Protein AF-A0A352RVX8-F1 (afdb_monomer)

Nearest PDB structures (foldseek):
  8trc-assembly1_B  TM=4.698E-01  e=8.647E+00  Rattus norvegicus
  2rld-assembly1_E  TM=3.850E-01  e=4.901E+00  Bacteroides thetaiotaomicron VPI-5482
  5xjm-assembly1_A  TM=2.860E-01  e=6.209E+00  Homo sapiens

Radius of gyration: 17.57 Å; Cα contacts (8 Å, |Δi|>4): 185; chains: 1; bounding box: 59×30×46 Å

Solvent-accessible surface area (backbone atoms only — not comparable to full-atom values): 9230 Å² total; per-residue (Å²): 116,71,71,57,56,55,51,53,50,52,47,50,59,57,50,45,32,29,45,50,33,29,53,46,49,53,48,42,55,49,45,52,75,70,49,60,100,42,76,69,31,54,53,52,52,50,53,46,49,52,51,41,54,52,30,53,38,57,52,46,52,83,41,72,67,53,27,51,53,39,45,65,33,47,52,54,19,54,51,26,43,52,48,14,70,73,67,72,35,68,66,42,36,47,54,14,35,54,33,44,32,54,41,40,50,53,47,36,53,51,36,48,56,59,49,72,42,100,60,84,91,43,73,43,44,53,34,28,44,55,28,30,55,54,46,50,24,52,30,44,18,38,47,50,49,45,47,32,64,81,37,51,78,76,37,69,55,94,88,38,73,36,74,72,51,71,50,56,30,32,53,51,30,46,62,75,72,108

Foldseek 3Di:
DVVVVVVVVVVVLLLCLLVQLLVLLVVLLVLLVPQDPDPVSVVVNVVSVLSNLVSLLSNQPPDPVSNVVLVVLSVLLNVLCVVCVVVVDLVSPLVSLVSVLVSLVSSLVSLVVVLPPPDDDDVSSVSSVSSSLSSQLLSQLSVLQNCCSVPQQPDADPNHRHGDDSSRSSVVSNVVSD

Mean predicted aligned error: 8.83 Å

Structure (mmCIF, N/CA/C/O backbone):
data_AF-A0A352RVX8-F1
#
_entry.id   AF-A0A352RVX8-F1
#
loop_
_atom_site.group_PDB
_atom_site.id
_atom_site.type_symbol
_atom_site.label_atom_id
_atom_site.label_alt_id
_atom_site.label_comp_id
_atom_site.label_asym_id
_atom_site.label_entity_id
_atom_site.label_seq_id
_atom_site.pdbx_PDB_ins_code
_atom_site.Cartn_x
_atom_site.Cartn_y
_atom_site.Cartn_z
_atom_site.occupancy
_atom_site.B_iso_or_equiv
_atom_site.auth_seq_id
_atom_site.auth_comp_id
_atom_site.auth_asym_id
_atom_site.auth_atom_id
_atom_site.pdbx_PDB_model_num
ATOM 1 N N . MET A 1 1 ? -35.254 0.721 21.568 1.00 48.66 1 MET A N 1
ATOM 2 C CA . MET A 1 1 ? -34.912 -0.444 20.714 1.00 48.66 1 MET A CA 1
ATOM 3 C C . MET A 1 1 ? -34.022 -0.063 19.522 1.00 48.66 1 MET A C 1
ATOM 5 O O . MET A 1 1 ? -33.039 -0.753 19.294 1.00 48.66 1 MET A O 1
ATOM 9 N N . ALA A 1 2 ? -34.270 1.071 18.849 1.00 52.47 2 ALA A N 1
ATOM 10 C CA . ALA A 1 2 ? -33.518 1.541 17.670 1.00 52.47 2 ALA A CA 1
ATOM 11 C C . ALA A 1 2 ? -32.003 1.809 17.862 1.00 52.47 2 ALA A C 1
ATOM 13 O O . ALA A 1 2 ? -31.242 1.742 16.905 1.00 52.47 2 ALA A O 1
ATOM 14 N N . ILE A 1 3 ? -31.545 2.083 19.090 1.00 49.72 3 ILE A N 1
ATOM 15 C CA . ILE A 1 3 ? -30.123 2.364 19.387 1.00 49.72 3 ILE A CA 1
ATOM 16 C C . ILE A 1 3 ? -29.270 1.079 19.393 1.00 49.72 3 ILE A C 1
ATOM 18 O O . ILE A 1 3 ? -28.063 1.127 19.167 1.00 49.72 3 ILE A O 1
ATOM 22 N N . ARG A 1 4 ? -29.876 -0.093 19.640 1.00 49.34 4 ARG A N 1
ATOM 23 C CA . ARG A 1 4 ? -29.154 -1.379 19.605 1.00 49.34 4 ARG A CA 1
ATOM 24 C C . ARG A 1 4 ? -28.963 -1.865 18.168 1.00 49.34 4 ARG A C 1
ATOM 26 O O . ARG A 1 4 ? -27.857 -2.242 17.809 1.00 49.34 4 ARG A O 1
ATOM 33 N N . THR A 1 5 ? -29.986 -1.734 17.324 1.00 54.00 5 THR A N 1
ATOM 34 C CA . THR A 1 5 ? -29.930 -2.113 15.903 1.00 54.00 5 THR A CA 1
ATOM 35 C C . THR A 1 5 ? -28.942 -1.278 15.091 1.00 54.00 5 THR A C 1
ATOM 37 O O . THR A 1 5 ? -28.221 -1.833 14.266 1.00 54.00 5 THR A O 1
ATOM 40 N N . THR A 1 6 ? -28.830 0.031 15.340 1.00 49.59 6 THR A N 1
ATOM 41 C CA . THR A 1 6 ? -27.812 0.870 14.679 1.00 49.59 6 THR A CA 1
ATOM 42 C C . THR A 1 6 ? -26.398 0.533 15.136 1.00 49.59 6 THR A C 1
ATOM 44 O O . THR A 1 6 ? -25.486 0.507 14.314 1.00 49.59 6 THR A O 1
ATOM 47 N N . ARG A 1 7 ? -26.208 0.200 16.418 1.00 48.59 7 ARG A N 1
ATOM 48 C CA . ARG A 1 7 ? -24.914 -0.239 16.959 1.00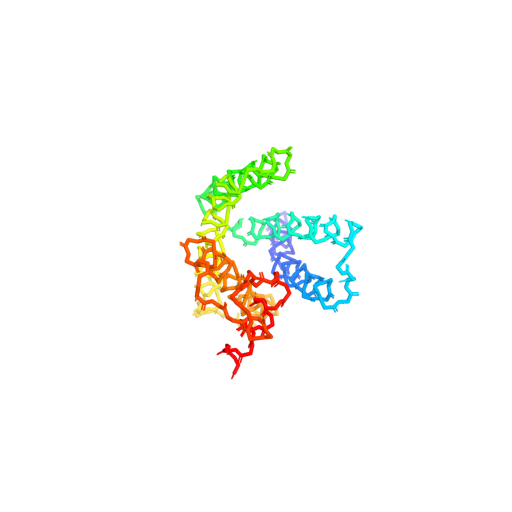 48.59 7 ARG A CA 1
ATOM 49 C C . ARG A 1 7 ? -24.490 -1.609 16.418 1.00 48.59 7 ARG A C 1
ATOM 51 O O . ARG A 1 7 ? -23.303 -1.809 16.180 1.00 48.59 7 ARG A O 1
ATOM 58 N N . ASP A 1 8 ? -25.446 -2.502 16.168 1.00 49.09 8 ASP A N 1
ATOM 59 C CA . ASP A 1 8 ? -25.206 -3.821 15.571 1.00 49.09 8 ASP A CA 1
ATOM 60 C C . ASP A 1 8 ? -24.966 -3.754 14.052 1.00 49.09 8 ASP A C 1
ATOM 62 O O . ASP A 1 8 ? -24.184 -4.532 13.508 1.00 49.09 8 ASP A O 1
ATOM 66 N N . ALA A 1 9 ? -25.581 -2.799 13.349 1.00 52.09 9 ALA A N 1
ATOM 67 C CA . ALA A 1 9 ? -25.279 -2.532 11.942 1.00 52.09 9 ALA A CA 1
ATOM 68 C C . ALA A 1 9 ? -23.885 -1.900 11.775 1.00 52.09 9 ALA A C 1
ATOM 70 O O . ALA A 1 9 ? -23.098 -2.338 10.936 1.00 52.09 9 ALA A O 1
ATOM 71 N N . LEU A 1 10 ? -23.541 -0.927 12.628 1.00 47.00 10 LEU A N 1
ATOM 72 C CA . LEU A 1 10 ? -22.201 -0.336 12.686 1.00 47.00 10 LEU A CA 1
ATOM 73 C C . LEU A 1 10 ? -21.142 -1.372 13.064 1.00 47.00 10 LEU A C 1
ATOM 75 O O . LEU A 1 10 ? -20.080 -1.392 12.448 1.00 47.00 10 LEU A O 1
ATOM 79 N N . SER A 1 11 ? -21.422 -2.257 14.025 1.00 47.12 11 SER A N 1
ATOM 80 C CA . SER A 1 11 ? -20.478 -3.306 14.411 1.00 47.12 11 SER A CA 1
ATOM 81 C C . SER A 1 11 ? -20.257 -4.321 13.290 1.00 47.12 11 SER A C 1
ATOM 83 O O . SER A 1 11 ? -19.110 -4.684 13.071 1.00 47.12 11 SER A O 1
ATOM 85 N N . ARG A 1 12 ? -21.284 -4.706 12.512 1.00 50.78 12 ARG A N 1
ATOM 86 C CA . ARG A 1 12 ? -21.128 -5.576 11.326 1.00 50.78 12 ARG A CA 1
ATOM 87 C C . ARG A 1 12 ? -20.334 -4.923 10.199 1.00 50.78 12 ARG A C 1
ATOM 89 O O . ARG A 1 12 ? -19.468 -5.571 9.620 1.00 50.78 12 ARG A O 1
ATOM 96 N N . ILE A 1 13 ? -20.586 -3.644 9.919 1.00 51.12 13 ILE A N 1
ATOM 97 C CA . ILE A 1 13 ? -19.821 -2.885 8.918 1.00 51.12 13 ILE A CA 1
ATOM 98 C C . ILE A 1 13 ? -18.358 -2.752 9.355 1.00 51.12 13 ILE A C 1
ATOM 100 O O . ILE A 1 13 ? -17.462 -2.842 8.523 1.00 51.12 13 ILE A O 1
ATOM 104 N N . PHE A 1 14 ? -18.096 -2.574 10.653 1.00 52.78 14 PHE A N 1
ATOM 105 C CA . PHE A 1 14 ? -16.736 -2.597 11.192 1.00 52.78 14 PHE A CA 1
ATOM 106 C C . PHE A 1 14 ? -16.108 -3.995 11.147 1.00 52.78 14 PHE A C 1
ATOM 108 O O . PHE A 1 14 ? -14.943 -4.098 10.792 1.00 52.78 14 PHE A O 1
ATOM 115 N N . TYR A 1 15 ? -16.879 -5.046 11.439 1.00 55.41 15 TYR A N 1
ATOM 116 C CA . TYR A 1 15 ? -16.436 -6.446 11.480 1.00 55.41 15 TYR A CA 1
ATOM 117 C C . TYR A 1 15 ? -16.026 -6.997 10.107 1.00 55.41 15 TYR A C 1
ATOM 119 O O . TYR A 1 15 ? -15.248 -7.941 10.022 1.00 55.41 15 TYR A O 1
ATOM 127 N N . GLN A 1 16 ? -16.552 -6.431 9.018 1.00 64.81 16 GLN A N 1
ATOM 128 C CA . GLN A 1 16 ? -16.254 -6.900 7.664 1.00 64.81 16 GLN A CA 1
ATOM 129 C C . GLN A 1 16 ? -15.049 -6.197 7.024 1.00 64.81 16 GLN A C 1
ATOM 131 O O . GLN A 1 16 ? -14.433 -6.766 6.130 1.00 64.81 16 GLN A O 1
ATOM 136 N N . ARG A 1 17 ? -14.666 -4.987 7.455 1.00 74.62 17 ARG A N 1
ATOM 137 C CA . ARG A 1 17 ? -13.639 -4.184 6.757 1.00 74.62 17 ARG A CA 1
ATOM 138 C C . ARG A 1 17 ? -12.243 -4.802 6.806 1.00 74.62 17 ARG A C 1
ATOM 140 O O . ARG A 1 17 ? -11.596 -4.881 5.764 1.00 74.62 17 ARG A O 1
ATOM 147 N N . CYS A 1 18 ? -11.785 -5.259 7.976 1.00 76.50 18 CYS A N 1
ATOM 148 C CA . CYS A 1 18 ? -10.470 -5.902 8.086 1.00 76.50 18 CYS A CA 1
ATOM 149 C C . CYS A 1 18 ? -10.447 -7.242 7.344 1.00 76.50 18 CYS A C 1
ATOM 151 O O . CYS A 1 18 ? -9.450 -7.578 6.712 1.00 76.50 18 CYS A O 1
ATOM 153 N N . PHE A 1 19 ? -11.566 -7.972 7.375 1.00 80.19 19 PHE A N 1
ATOM 154 C CA . PHE A 1 19 ? -11.734 -9.209 6.620 1.00 80.19 19 PHE A CA 1
ATOM 155 C C . PHE A 1 19 ? -11.645 -8.977 5.104 1.00 80.19 19 PHE A C 1
ATOM 157 O O . PHE A 1 19 ? -10.911 -9.687 4.424 1.00 80.19 19 PHE A O 1
ATOM 164 N N . TRP A 1 20 ? -12.324 -7.954 4.573 1.00 80.56 20 TRP A N 1
ATOM 165 C CA . TRP A 1 20 ? -12.231 -7.593 3.155 1.00 80.56 20 TRP A CA 1
ATOM 166 C C . TRP A 1 20 ? -10.814 -7.180 2.759 1.00 80.56 20 TRP A C 1
ATOM 168 O O . TRP A 1 20 ? -10.330 -7.628 1.725 1.00 80.56 20 TRP A O 1
ATOM 178 N N . LEU A 1 21 ? -10.125 -6.382 3.583 1.00 82.62 21 LEU A N 1
ATOM 179 C CA . LEU A 1 21 ? -8.737 -6.003 3.306 1.00 82.62 21 LEU A CA 1
ATOM 180 C C . LEU A 1 21 ? -7.818 -7.230 3.284 1.00 82.62 21 LEU A C 1
ATOM 182 O O . LEU A 1 21 ? -7.017 -7.377 2.364 1.00 82.62 21 LEU A O 1
ATOM 186 N N . PHE A 1 22 ? -7.971 -8.134 4.251 1.00 85.12 22 PHE A N 1
ATOM 187 C CA . PHE A 1 22 ? -7.241 -9.398 4.284 1.00 85.12 22 PHE A CA 1
ATOM 188 C C . PHE A 1 22 ? -7.497 -10.247 3.031 1.00 85.12 22 PHE A C 1
ATOM 190 O O . PHE A 1 22 ? -6.556 -10.741 2.415 1.00 85.12 22 PHE A O 1
ATOM 197 N N . LEU A 1 23 ? -8.759 -10.379 2.617 1.00 86.31 23 LEU A N 1
ATOM 198 C CA . LEU A 1 23 ? -9.143 -11.155 1.439 1.00 86.31 23 LEU A CA 1
ATOM 199 C C . LEU A 1 23 ? -8.573 -10.550 0.150 1.00 86.31 23 LEU A C 1
ATOM 201 O O . LEU A 1 23 ? -8.067 -11.282 -0.700 1.00 86.31 23 LEU A O 1
ATOM 205 N N . VAL A 1 24 ? -8.593 -9.221 0.018 1.00 86.44 24 VAL A N 1
ATOM 206 C CA . VAL A 1 24 ? -7.981 -8.517 -1.118 1.00 86.44 24 VAL A CA 1
ATOM 207 C C . VAL A 1 24 ? -6.463 -8.710 -1.134 1.00 86.44 24 VAL A C 1
ATOM 209 O O . VAL A 1 24 ? -5.908 -8.966 -2.198 1.00 86.44 24 VAL A O 1
ATOM 212 N N . LEU A 1 25 ? -5.792 -8.673 0.022 1.00 85.62 25 LEU A N 1
ATOM 213 C CA . LEU A 1 25 ? -4.355 -8.958 0.115 1.00 85.62 25 LEU A CA 1
ATOM 214 C C . LEU A 1 25 ? -4.017 -10.401 -0.266 1.00 85.62 25 LEU A C 1
ATOM 216 O O . LEU A 1 25 ? -3.079 -10.620 -1.026 1.00 85.62 25 LEU A O 1
ATOM 220 N N . LEU A 1 26 ? -4.791 -11.381 0.204 1.00 87.31 26 LEU A N 1
ATOM 221 C CA . LEU A 1 26 ? -4.622 -12.772 -0.223 1.00 87.31 26 LEU A CA 1
ATOM 222 C C . LEU A 1 26 ? -4.832 -12.927 -1.730 1.00 87.31 26 LEU A C 1
ATOM 224 O O . LEU A 1 26 ? -4.074 -13.635 -2.388 1.00 87.31 26 LEU A O 1
ATOM 228 N N . THR A 1 27 ? -5.831 -12.234 -2.278 1.00 85.56 27 THR A N 1
ATOM 229 C CA . THR A 1 27 ? -6.109 -12.245 -3.717 1.00 85.56 27 THR A CA 1
ATOM 230 C C . THR A 1 27 ? -4.962 -11.619 -4.505 1.00 85.56 27 THR A C 1
ATOM 232 O O . THR A 1 27 ? -4.577 -12.169 -5.528 1.00 85.56 27 THR A O 1
ATOM 235 N N . LEU A 1 28 ? -4.373 -10.518 -4.023 1.00 85.50 28 LEU A N 1
ATOM 236 C CA . LEU A 1 28 ? -3.184 -9.899 -4.616 1.00 85.50 28 LEU A CA 1
ATOM 237 C C . LEU A 1 28 ? -2.001 -10.858 -4.618 1.00 85.50 28 LEU A C 1
ATOM 239 O O . LEU A 1 28 ? -1.405 -11.072 -5.666 1.00 85.50 28 LEU A O 1
ATOM 243 N N . ILE A 1 29 ? -1.675 -11.443 -3.468 1.00 84.19 29 ILE A N 1
ATOM 244 C CA . ILE A 1 29 ? -0.526 -12.343 -3.336 1.00 84.19 29 ILE A CA 1
ATOM 245 C C . ILE A 1 29 ? -0.713 -13.569 -4.236 1.00 84.19 29 ILE A C 1
ATOM 247 O O . ILE A 1 29 ? 0.195 -13.926 -4.979 1.00 84.19 29 ILE A O 1
ATOM 251 N N . GLY A 1 30 ? -1.915 -14.153 -4.252 1.00 83.75 30 GLY A N 1
ATOM 252 C CA . GLY A 1 30 ? -2.250 -15.241 -5.168 1.00 83.75 30 GLY A CA 1
ATOM 253 C C . GLY A 1 30 ? -2.154 -14.823 -6.637 1.00 83.75 30 GLY A C 1
ATOM 254 O O . GLY A 1 30 ? -1.521 -15.513 -7.431 1.00 83.75 30 GLY A O 1
ATOM 255 N N . ALA A 1 31 ? -2.724 -13.675 -7.010 1.00 81.69 31 ALA A N 1
ATOM 256 C CA . ALA A 1 31 ? -2.652 -13.172 -8.379 1.00 81.69 31 ALA A CA 1
ATOM 257 C C . ALA A 1 31 ? -1.196 -12.967 -8.819 1.00 81.69 31 ALA A C 1
ATOM 259 O O . ALA A 1 31 ? -0.817 -13.406 -9.895 1.00 81.69 31 ALA A O 1
ATOM 260 N N . VAL A 1 32 ? -0.356 -12.380 -7.970 1.00 77.44 32 VAL A N 1
ATOM 261 C CA . VAL A 1 32 ? 1.068 -12.168 -8.252 1.00 77.44 32 VAL A CA 1
ATOM 262 C C . VAL A 1 32 ? 1.821 -13.482 -8.476 1.00 77.44 32 VAL A C 1
ATOM 264 O O . VAL A 1 32 ? 2.676 -13.535 -9.355 1.00 77.44 32 VAL A O 1
ATOM 267 N N . SER A 1 33 ? 1.510 -14.541 -7.724 1.00 77.06 33 SER A N 1
ATOM 268 C CA . SER A 1 33 ? 2.198 -15.832 -7.858 1.00 77.06 33 SER A CA 1
ATOM 269 C C . SER A 1 33 ? 1.719 -16.681 -9.039 1.00 77.06 33 SER A C 1
ATOM 271 O O . SER A 1 33 ? 2.512 -17.439 -9.592 1.00 77.06 33 SER A O 1
ATOM 273 N N . PHE A 1 34 ? 0.440 -16.595 -9.416 1.00 75.25 34 PHE A N 1
ATOM 274 C CA . PHE A 1 34 ? -0.156 -17.495 -10.414 1.00 75.25 34 PHE A CA 1
ATOM 275 C C . PHE A 1 34 ? -0.394 -16.853 -11.786 1.00 75.25 34 PHE A C 1
ATOM 277 O O . PHE A 1 34 ? -0.632 -17.573 -12.756 1.00 75.25 34 PHE A O 1
ATOM 284 N N . VAL A 1 35 ? -0.357 -15.523 -11.897 1.00 72.75 35 VAL A N 1
ATOM 285 C CA . VAL A 1 35 ? -0.624 -14.826 -13.160 1.00 72.75 35 VAL A CA 1
ATOM 286 C C . VAL A 1 35 ? 0.656 -14.751 -14.006 1.00 72.75 35 VAL A C 1
ATOM 288 O O . VAL A 1 35 ? 1.654 -14.190 -13.551 1.00 72.75 35 VAL A O 1
ATOM 291 N N . PRO A 1 36 ? 0.649 -15.260 -15.254 1.00 68.75 36 PRO A N 1
ATOM 292 C CA . PRO A 1 36 ? 1.811 -15.185 -16.131 1.00 68.75 36 PRO A CA 1
ATOM 293 C C . PRO A 1 36 ? 2.175 -13.732 -16.477 1.00 68.75 36 PRO A C 1
ATOM 295 O O . PRO A 1 36 ? 1.263 -12.909 -16.637 1.00 68.75 36 PRO A O 1
ATOM 298 N N . PRO A 1 37 ? 3.467 -13.422 -16.705 1.00 66.06 37 PRO A N 1
ATOM 299 C CA . PRO A 1 37 ? 3.931 -12.126 -17.203 1.00 66.06 37 PRO A CA 1
ATOM 300 C C . PRO A 1 37 ? 3.520 -11.925 -18.674 1.00 66.06 37 PRO A C 1
ATOM 302 O O . PRO A 1 37 ? 4.319 -12.011 -19.598 1.00 66.06 37 PRO A O 1
ATOM 305 N N . SER A 1 38 ? 2.229 -11.696 -18.881 1.00 71.69 38 SER A N 1
ATOM 306 C CA . SER A 1 38 ? 1.563 -11.414 -20.153 1.00 71.69 38 SER A CA 1
ATOM 307 C C . SER A 1 38 ? 0.818 -10.081 -20.043 1.00 71.69 38 SER A C 1
ATOM 309 O O . SER A 1 38 ? 0.561 -9.609 -18.931 1.00 71.69 38 SER A O 1
ATOM 311 N N . ASP A 1 39 ? 0.419 -9.477 -21.165 1.00 71.19 39 ASP A N 1
ATOM 312 C CA . ASP A 1 39 ? -0.358 -8.224 -21.149 1.00 71.19 39 ASP A CA 1
ATOM 313 C C . ASP A 1 39 ? -1.669 -8.364 -20.364 1.00 71.19 39 ASP A C 1
ATOM 315 O O . ASP A 1 39 ? -2.042 -7.489 -19.579 1.00 71.19 39 ASP A O 1
ATOM 319 N N . SER A 1 40 ? -2.323 -9.523 -20.484 1.00 69.69 40 SER A N 1
ATOM 320 C CA . SER A 1 40 ? -3.490 -9.878 -19.672 1.00 69.69 40 SER A CA 1
ATOM 321 C C . SER A 1 40 ? -3.156 -9.912 -18.179 1.00 69.69 40 SER A C 1
ATOM 323 O O . SER A 1 40 ? -3.957 -9.481 -17.352 1.00 69.69 40 SER A O 1
ATOM 325 N N . GLY A 1 41 ? -1.956 -10.372 -17.821 1.00 67.62 41 GLY A N 1
ATOM 326 C CA . GLY A 1 41 ? -1.500 -10.419 -16.439 1.00 67.62 41 GLY A CA 1
ATOM 327 C C . GLY A 1 41 ? -1.236 -9.045 -15.828 1.00 67.62 41 GLY A C 1
ATOM 328 O O . GLY A 1 41 ? -1.622 -8.796 -14.685 1.00 67.62 41 GLY A O 1
ATOM 329 N N . ARG A 1 42 ? -0.675 -8.109 -16.605 1.00 70.44 42 ARG A N 1
ATOM 330 C CA . ARG A 1 42 ? -0.507 -6.708 -16.173 1.00 70.44 42 ARG A CA 1
ATOM 331 C C . ARG A 1 42 ? -1.854 -6.047 -15.879 1.00 70.44 42 ARG A C 1
ATOM 333 O O . ARG A 1 42 ? -1.976 -5.360 -14.866 1.00 70.44 42 ARG A O 1
ATOM 340 N N . LEU A 1 43 ? -2.872 -6.295 -16.710 1.00 73.19 43 LEU A N 1
ATOM 341 C CA . LEU A 1 43 ? -4.234 -5.799 -16.475 1.00 73.19 43 LEU A CA 1
ATOM 342 C C . LEU A 1 43 ? -4.823 -6.342 -15.170 1.00 73.19 43 LEU A C 1
ATOM 344 O O . LEU A 1 43 ? -5.328 -5.564 -14.362 1.00 73.19 43 LEU A O 1
ATOM 348 N N . VAL A 1 44 ? -4.715 -7.654 -14.936 1.00 75.31 44 VAL A N 1
ATOM 349 C CA . VAL A 1 44 ? -5.197 -8.285 -13.697 1.00 75.31 44 VAL A CA 1
ATOM 350 C C . VAL A 1 44 ? -4.499 -7.682 -12.478 1.00 75.31 44 VAL A C 1
ATOM 352 O O . VAL A 1 44 ? -5.173 -7.259 -11.541 1.00 75.31 44 VAL A O 1
ATOM 355 N N . LEU A 1 45 ? -3.170 -7.561 -12.500 1.00 75.62 45 LEU A N 1
ATOM 356 C CA . LEU A 1 45 ? -2.406 -6.970 -11.397 1.00 75.62 45 LEU A CA 1
ATOM 357 C C . LEU A 1 45 ? -2.796 -5.514 -11.126 1.00 75.62 45 LEU A C 1
ATOM 359 O O . LEU A 1 45 ? -2.895 -5.112 -9.967 1.00 75.62 45 LEU A O 1
ATOM 363 N N . ASN A 1 46 ? -3.060 -4.731 -12.172 1.00 78.62 46 ASN A N 1
ATOM 364 C CA . ASN A 1 46 ? -3.472 -3.340 -12.017 1.00 78.62 46 ASN A CA 1
ATOM 365 C C . ASN A 1 46 ? -4.871 -3.227 -11.391 1.00 78.62 46 ASN A C 1
ATOM 367 O O . ASN A 1 46 ? -5.077 -2.439 -10.469 1.00 78.62 46 ASN A O 1
ATOM 371 N N . ILE A 1 47 ? -5.813 -4.071 -11.829 1.00 79.81 47 ILE A N 1
ATOM 372 C CA . ILE A 1 47 ? -7.156 -4.159 -11.241 1.00 79.81 47 ILE A CA 1
ATOM 373 C C . ILE A 1 47 ? -7.060 -4.543 -9.761 1.00 79.81 47 ILE A C 1
ATOM 375 O O . ILE A 1 47 ? -7.676 -3.897 -8.914 1.00 79.81 47 ILE A O 1
ATOM 379 N N . VAL A 1 48 ? -6.258 -5.556 -9.422 1.00 81.69 48 VAL A N 1
ATOM 380 C CA . VAL A 1 48 ? -6.119 -5.997 -8.028 1.00 81.69 48 VAL A CA 1
ATOM 381 C C . VAL A 1 48 ? -5.438 -4.930 -7.162 1.00 81.69 48 VAL A C 1
ATOM 383 O O . VAL A 1 48 ? -5.877 -4.704 -6.036 1.00 81.69 48 VAL A O 1
ATOM 386 N N . ASN A 1 49 ? -4.448 -4.199 -7.684 1.00 80.94 49 ASN A N 1
ATOM 387 C CA . ASN A 1 49 ? -3.868 -3.042 -6.991 1.00 80.94 49 ASN A CA 1
ATOM 388 C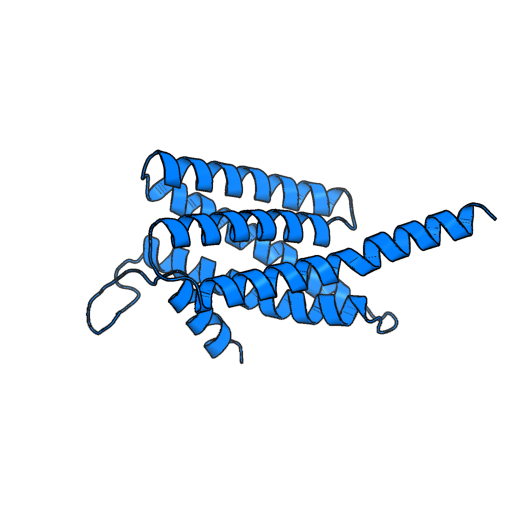 C . ASN A 1 49 ? -4.895 -1.927 -6.750 1.00 80.94 49 ASN A C 1
ATOM 390 O O . ASN A 1 49 ? -4.929 -1.339 -5.669 1.00 80.94 49 ASN A O 1
ATOM 394 N N . MET A 1 50 ? -5.779 -1.664 -7.715 1.00 81.25 50 MET A N 1
ATOM 395 C CA . MET A 1 50 ? -6.866 -0.702 -7.536 1.00 81.25 50 MET A CA 1
ATOM 396 C C . MET A 1 50 ? -7.818 -1.144 -6.414 1.00 81.25 50 MET A C 1
ATOM 398 O O . MET A 1 50 ? -8.162 -0.342 -5.542 1.00 81.25 50 MET A O 1
ATOM 402 N N . PHE A 1 51 ? -8.188 -2.429 -6.378 1.00 81.81 51 PHE A N 1
ATOM 403 C CA . PHE A 1 51 ? -8.970 -2.994 -5.275 1.00 81.81 51 PHE A CA 1
ATOM 404 C C . PHE A 1 51 ? -8.239 -2.901 -3.938 1.00 81.81 51 PHE A C 1
ATOM 406 O O . PHE A 1 51 ? -8.870 -2.596 -2.927 1.00 81.81 51 PHE A O 1
ATOM 413 N N . LEU A 1 52 ? -6.922 -3.111 -3.922 1.00 83.56 52 LEU A N 1
ATOM 414 C CA . LEU A 1 52 ? -6.109 -2.948 -2.724 1.00 83.56 52 LEU A CA 1
ATOM 415 C C . LEU A 1 52 ? -6.169 -1.508 -2.208 1.00 83.56 52 LEU A C 1
ATOM 417 O O . LEU A 1 52 ? -6.440 -1.298 -1.028 1.00 83.56 52 LEU A O 1
ATOM 421 N N . LEU A 1 53 ? -5.989 -0.512 -3.077 1.00 81.69 53 LEU A N 1
ATOM 422 C CA . LEU A 1 53 ? -6.113 0.899 -2.703 1.00 81.69 53 LEU A CA 1
ATOM 423 C C . LEU A 1 53 ? -7.505 1.202 -2.128 1.00 81.69 53 LEU A C 1
ATOM 425 O O . LEU A 1 53 ? -7.613 1.781 -1.049 1.00 81.69 53 LEU A 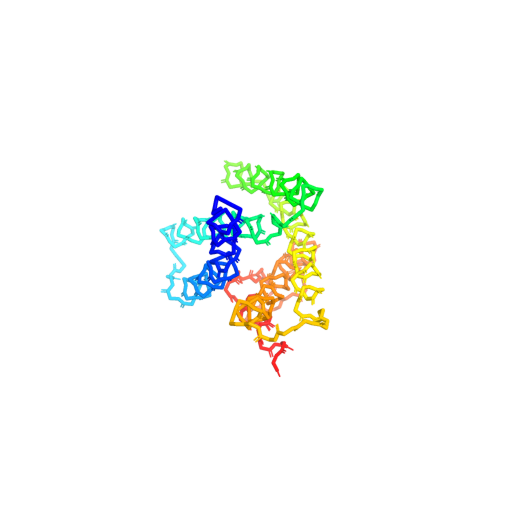O 1
ATOM 429 N N . LEU A 1 54 ? -8.578 0.723 -2.759 1.00 80.25 54 LEU A N 1
ATOM 430 C CA . LEU A 1 54 ? -9.935 0.886 -2.223 1.00 80.25 54 LEU A CA 1
ATOM 431 C C . LEU A 1 54 ? -10.109 0.202 -0.857 1.00 80.25 54 LEU A C 1
ATOM 433 O O . LEU A 1 54 ? -10.696 0.781 0.060 1.00 80.25 54 LEU A O 1
ATOM 437 N N . ALA A 1 55 ? -9.565 -1.005 -0.692 1.00 81.75 55 ALA A N 1
ATOM 438 C CA . ALA A 1 55 ? -9.639 -1.754 0.555 1.00 81.75 55 ALA A CA 1
ATOM 439 C C . ALA A 1 55 ? -8.870 -1.057 1.689 1.00 81.75 55 ALA A C 1
ATOM 441 O O . ALA A 1 55 ? -9.381 -0.969 2.806 1.00 81.75 55 ALA A O 1
ATOM 442 N N . THR A 1 56 ? -7.685 -0.505 1.408 1.00 80.88 56 THR A N 1
ATOM 443 C CA . THR A 1 56 ? -6.898 0.266 2.390 1.00 80.88 56 THR A CA 1
ATOM 444 C C . THR A 1 56 ? -7.626 1.516 2.867 1.00 80.88 56 THR A C 1
ATOM 446 O O . THR A 1 56 ? -7.750 1.728 4.076 1.00 80.88 56 THR A O 1
ATOM 449 N N . VAL A 1 57 ? -8.213 2.284 1.944 1.00 80.25 57 VAL A N 1
ATOM 450 C CA . VAL A 1 57 ? -9.072 3.433 2.270 1.00 80.25 57 VAL A CA 1
ATOM 451 C C . VAL A 1 57 ? -10.250 2.991 3.150 1.00 80.25 57 VAL A C 1
ATOM 453 O O . VAL A 1 57 ? -10.531 3.608 4.184 1.00 80.25 57 VAL A O 1
ATOM 456 N N . ALA A 1 58 ? -10.915 1.886 2.795 1.00 76.00 58 ALA A N 1
ATOM 457 C CA . ALA A 1 58 ? -12.054 1.361 3.546 1.00 76.00 58 ALA A CA 1
ATOM 458 C C . ALA A 1 58 ? -11.679 0.895 4.967 1.00 76.00 58 ALA A C 1
ATOM 460 O O . ALA A 1 58 ? -12.446 1.121 5.914 1.00 76.00 58 ALA A O 1
ATOM 461 N N . ALA A 1 59 ? -10.502 0.288 5.140 1.00 74.38 59 ALA A N 1
ATOM 462 C CA . ALA A 1 59 ? -10.027 -0.197 6.434 1.00 74.38 59 ALA A CA 1
ATOM 463 C C . ALA A 1 59 ? -9.660 0.931 7.407 1.00 74.38 59 ALA A C 1
ATOM 465 O O . ALA A 1 59 ? -9.924 0.816 8.606 1.00 74.38 59 ALA A O 1
ATOM 466 N N . VAL A 1 60 ? -9.120 2.049 6.908 1.00 74.25 60 VAL A N 1
ATOM 467 C CA . VAL A 1 60 ? -8.756 3.212 7.743 1.00 74.25 60 VAL A CA 1
ATOM 468 C C . VAL A 1 60 ? -9.961 4.114 8.056 1.00 74.25 60 VAL A C 1
ATOM 470 O O . VAL A 1 60 ? -9.897 4.954 8.956 1.00 74.25 60 VAL A O 1
ATOM 473 N N . GLY A 1 61 ? -11.108 3.895 7.405 1.00 62.12 61 GLY A N 1
ATOM 474 C CA . GLY A 1 61 ? -12.337 4.685 7.546 1.00 62.12 61 GLY A CA 1
ATOM 475 C C . GLY A 1 61 ? -13.062 4.630 8.904 1.00 62.12 61 GLY A C 1
ATOM 476 O O . GLY A 1 61 ? -14.290 4.717 8.921 1.00 62.12 61 GLY A O 1
ATOM 477 N N . ARG A 1 62 ? -12.355 4.450 10.033 1.00 65.00 62 ARG A N 1
ATOM 478 C CA . ARG A 1 62 ? -12.920 4.543 11.396 1.00 65.00 62 ARG A CA 1
ATOM 479 C C . ARG A 1 62 ? -13.138 5.995 11.840 1.00 65.00 62 ARG A C 1
ATOM 481 O O . ARG A 1 62 ? -14.047 6.250 12.623 1.00 65.00 62 ARG A O 1
ATOM 488 N N . THR A 1 63 ? -12.317 6.925 11.351 1.00 65.25 63 THR A N 1
ATOM 489 C CA . THR A 1 63 ? -12.336 8.355 11.707 1.00 65.25 63 THR A CA 1
ATOM 490 C C . THR A 1 63 ? -12.369 9.204 10.443 1.00 65.25 63 THR A C 1
ATOM 492 O O . THR A 1 63 ? -11.643 8.910 9.497 1.00 65.25 63 THR A O 1
ATOM 495 N N . THR A 1 64 ? -13.165 10.278 10.431 1.00 69.06 64 THR A N 1
ATOM 496 C CA . THR A 1 64 ? -13.304 11.181 9.271 1.00 69.06 64 THR A CA 1
ATOM 497 C C . THR A 1 64 ? -11.964 11.775 8.839 1.00 69.06 64 THR A C 1
ATOM 499 O O . THR A 1 64 ? -11.658 11.768 7.654 1.00 69.06 64 THR A O 1
ATOM 502 N N . LEU A 1 65 ? -11.118 12.193 9.787 1.00 71.12 65 LEU A N 1
ATOM 503 C CA . LEU A 1 65 ? -9.773 12.704 9.491 1.00 71.12 65 LEU A CA 1
ATOM 504 C C . LEU A 1 65 ? -8.863 11.644 8.859 1.00 71.12 65 LEU A C 1
ATOM 506 O O . LEU A 1 65 ? -8.231 11.905 7.842 1.00 71.12 65 LEU A O 1
ATOM 510 N N . SER A 1 66 ? -8.816 10.438 9.430 1.00 72.12 66 SER A N 1
ATOM 511 C CA . SER A 1 66 ? -7.993 9.343 8.902 1.00 72.12 66 SER A CA 1
ATOM 512 C C . SER A 1 66 ? -8.457 8.920 7.506 1.00 72.12 66 SER A C 1
ATOM 514 O O . SER A 1 66 ? -7.629 8.681 6.633 1.00 72.12 66 SER A O 1
ATOM 516 N N . PHE A 1 67 ? -9.773 8.893 7.278 1.00 75.00 67 PHE A N 1
ATOM 517 C CA . PHE A 1 67 ? -10.359 8.630 5.967 1.00 75.00 67 PHE A CA 1
ATOM 518 C C . PHE A 1 67 ? -9.968 9.699 4.944 1.00 75.00 67 PHE A C 1
ATOM 520 O O . PHE A 1 67 ? -9.521 9.348 3.861 1.00 75.00 67 PHE A O 1
ATOM 527 N N . VAL A 1 68 ? -10.079 10.987 5.292 1.00 75.19 68 VAL A N 1
ATOM 528 C CA . VAL A 1 68 ? -9.709 12.092 4.393 1.00 75.19 68 VAL A CA 1
ATOM 529 C C .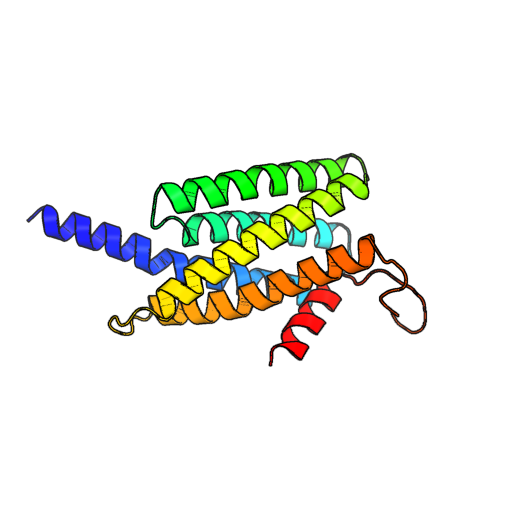 VAL A 1 68 ? -8.221 12.059 4.054 1.00 75.19 68 VAL A C 1
ATOM 531 O O . VAL A 1 68 ? -7.883 12.217 2.889 1.00 75.19 68 VAL A O 1
ATOM 534 N N . ILE A 1 69 ? -7.339 11.798 5.027 1.00 78.31 69 ILE A N 1
ATOM 535 C CA . ILE A 1 69 ? -5.893 11.684 4.778 1.00 78.31 69 ILE A CA 1
ATOM 536 C C . ILE A 1 69 ? -5.612 10.543 3.798 1.00 78.31 69 ILE A C 1
ATOM 538 O O . ILE A 1 69 ? -4.958 10.754 2.783 1.00 78.31 69 ILE A O 1
ATOM 542 N N . VAL A 1 70 ? -6.128 9.341 4.069 1.00 79.62 70 VAL A N 1
ATOM 543 C CA . VAL A 1 70 ? -5.874 8.179 3.205 1.00 79.62 70 VAL A CA 1
ATOM 544 C C . VAL A 1 70 ? -6.502 8.364 1.825 1.00 79.62 70 VAL A C 1
ATOM 546 O O . VAL A 1 70 ? -5.872 8.024 0.832 1.00 79.62 70 VAL A O 1
ATOM 549 N N . LEU A 1 71 ? -7.687 8.972 1.735 1.00 80.75 71 LEU A N 1
ATOM 550 C CA . LEU A 1 71 ? -8.321 9.313 0.461 1.00 80.75 71 LEU A CA 1
ATOM 551 C C . LEU A 1 71 ? -7.490 10.331 -0.334 1.00 80.75 71 LEU A C 1
ATOM 553 O O . LEU A 1 71 ? -7.292 10.158 -1.533 1.00 80.75 71 LEU A O 1
ATOM 557 N N . LEU A 1 72 ? -6.971 11.363 0.335 1.00 83.19 72 LEU A N 1
ATOM 558 C CA . LEU A 1 72 ? -6.142 12.401 -0.277 1.00 83.19 72 LEU A CA 1
ATOM 559 C C . LEU A 1 72 ? -4.793 11.859 -0.757 1.00 83.19 72 LEU A C 1
ATOM 561 O O . LEU A 1 72 ? -4.242 12.418 -1.692 1.00 83.19 72 LEU A O 1
ATOM 565 N N . LEU A 1 73 ? -4.284 10.769 -0.172 1.00 79.31 73 LEU A N 1
ATOM 566 C CA . LEU A 1 73 ? -3.112 10.051 -0.686 1.00 79.31 73 LEU A CA 1
ATOM 567 C C . LEU A 1 73 ? -3.475 9.043 -1.790 1.00 79.31 73 LEU A C 1
ATOM 569 O O . LEU A 1 73 ? -2.707 8.865 -2.733 1.00 79.31 73 LEU A O 1
ATOM 573 N N . ALA A 1 74 ? -4.639 8.396 -1.699 1.00 78.62 74 ALA A N 1
ATOM 574 C CA . ALA A 1 74 ? -5.076 7.379 -2.655 1.00 78.62 74 ALA A CA 1
ATOM 575 C C . ALA A 1 74 ? -5.404 7.975 -4.027 1.00 78.62 74 ALA A C 1
ATOM 577 O O . ALA A 1 74 ? -5.071 7.380 -5.049 1.00 78.62 74 ALA A O 1
ATOM 578 N N . LEU A 1 75 ? -6.041 9.149 -4.055 1.00 80.38 75 LEU A N 1
ATOM 579 C CA . LEU A 1 75 ? -6.401 9.842 -5.292 1.00 80.38 75 LEU A CA 1
ATOM 580 C C . LEU A 1 75 ? -5.184 10.179 -6.173 1.00 80.38 75 LEU A C 1
ATOM 582 O O . LEU A 1 75 ? -5.185 9.764 -7.331 1.00 80.38 75 LEU A O 1
ATOM 586 N N . PRO A 1 76 ? -4.135 10.867 -5.678 1.00 77.00 76 PRO A N 1
ATOM 587 C CA . PRO A 1 76 ? -2.941 11.126 -6.470 1.00 77.00 76 PRO A CA 1
ATOM 588 C C . PRO A 1 76 ? -2.194 9.836 -6.810 1.00 77.00 76 PRO A C 1
ATOM 590 O O . PRO A 1 76 ? -1.730 9.722 -7.938 1.00 77.00 76 PRO A O 1
ATOM 593 N N . ALA A 1 77 ? -2.136 8.841 -5.913 1.00 75.56 77 ALA A N 1
ATOM 594 C CA . ALA A 1 77 ? -1.547 7.540 -6.242 1.00 75.56 77 ALA A CA 1
ATOM 595 C C . ALA A 1 77 ? -2.244 6.897 -7.457 1.00 75.56 77 ALA A C 1
ATOM 597 O O . ALA A 1 77 ? -1.588 6.569 -8.439 1.00 75.56 77 ALA A O 1
ATOM 598 N N . MET A 1 78 ? -3.579 6.810 -7.456 1.00 76.19 78 MET A N 1
ATOM 599 C CA . MET A 1 78 ? -4.327 6.285 -8.606 1.00 76.19 78 MET A CA 1
ATOM 600 C C . MET A 1 78 ? -4.146 7.137 -9.866 1.00 76.19 78 MET A C 1
ATOM 602 O O . MET A 1 78 ? -3.997 6.594 -10.960 1.00 76.19 78 MET A O 1
ATOM 606 N N . TRP A 1 79 ? -4.158 8.463 -9.724 1.00 77.00 79 TRP A N 1
ATOM 607 C CA . TRP A 1 79 ? -4.038 9.389 -10.848 1.00 77.00 79 TRP A CA 1
ATOM 608 C C . TRP A 1 79 ? -2.676 9.280 -11.541 1.00 77.00 79 TRP A C 1
ATOM 610 O O . TRP A 1 79 ? -2.612 9.131 -12.761 1.00 77.00 79 TRP A O 1
ATOM 620 N N . PHE A 1 80 ? -1.586 9.286 -10.769 1.00 73.19 80 PHE A N 1
ATOM 621 C CA . PHE A 1 80 ? -0.235 9.135 -11.304 1.00 73.19 80 PHE A CA 1
ATOM 622 C C . PHE A 1 80 ? 0.018 7.728 -11.850 1.00 73.19 80 PHE A C 1
ATOM 624 O O . PHE A 1 80 ? 0.679 7.598 -12.878 1.00 73.19 80 PHE A O 1
ATOM 631 N N . GLN A 1 81 ? -0.555 6.686 -11.238 1.00 70.25 81 GLN A N 1
ATOM 632 C CA . GLN A 1 81 ? -0.485 5.325 -11.776 1.00 70.25 81 GLN A CA 1
ATOM 633 C C . GLN A 1 81 ? -1.151 5.227 -13.152 1.00 70.25 81 GLN A C 1
ATOM 635 O O . GLN A 1 81 ? -0.591 4.632 -14.071 1.00 70.25 81 GLN A O 1
ATOM 640 N N . TYR A 1 82 ? -2.331 5.831 -13.310 1.00 74.00 82 TYR A N 1
ATOM 641 C CA . TYR A 1 82 ? -3.043 5.861 -14.584 1.00 74.00 82 TYR A CA 1
ATOM 642 C C . TYR A 1 82 ? -2.282 6.663 -15.648 1.00 74.00 82 TYR A C 1
ATOM 644 O O . TYR A 1 82 ? -2.128 6.194 -16.774 1.00 74.00 82 TYR A O 1
ATOM 652 N N . LEU A 1 83 ? -1.761 7.841 -15.287 1.00 68.19 83 LEU A N 1
ATOM 653 C CA . LEU A 1 83 ? -0.970 8.667 -16.201 1.00 68.19 83 LEU A CA 1
ATOM 654 C C . LEU A 1 83 ? 0.325 7.977 -16.638 1.00 68.19 83 LEU A C 1
ATOM 656 O O . LEU A 1 83 ? 0.619 7.980 -17.830 1.00 68.19 83 LEU A O 1
ATOM 660 N N . GLY A 1 84 ? 1.052 7.344 -15.713 1.00 61.06 84 GLY A N 1
ATOM 661 C CA . GLY A 1 84 ? 2.284 6.616 -16.022 1.00 61.06 84 GLY A CA 1
ATOM 662 C C . GLY A 1 84 ? 2.052 5.438 -16.971 1.00 61.06 84 GLY A C 1
ATOM 663 O O . GLY A 1 84 ? 2.841 5.227 -17.882 1.00 61.06 84 GLY A O 1
ATOM 664 N N . LEU A 1 85 ? 0.933 4.718 -16.824 1.00 67.75 85 LEU A N 1
ATOM 665 C CA . LEU A 1 85 ? 0.566 3.627 -17.735 1.00 67.75 85 LEU A CA 1
ATOM 666 C C . LEU A 1 85 ? 0.115 4.114 -19.118 1.00 67.75 85 LEU A C 1
ATOM 668 O O . LEU A 1 85 ? 0.281 3.390 -20.093 1.00 67.75 85 LEU A O 1
ATOM 672 N N . TRP A 1 86 ? -0.488 5.304 -19.205 1.00 70.75 86 TRP A N 1
ATOM 673 C CA . TRP A 1 86 ? -1.004 5.837 -20.469 1.00 70.75 86 TRP A CA 1
ATOM 674 C C . TRP A 1 86 ? 0.058 6.593 -21.276 1.00 70.75 86 TRP A C 1
ATOM 676 O O . TRP A 1 86 ? 0.029 6.561 -22.502 1.00 70.75 86 TRP A O 1
ATOM 686 N N . HIS A 1 87 ? 0.969 7.297 -20.601 1.00 66.25 87 HIS A N 1
ATOM 687 C CA . HIS A 1 87 ? 2.020 8.099 -21.239 1.00 66.25 87 HIS A CA 1
ATOM 688 C C . HIS A 1 87 ? 3.381 7.391 -21.307 1.00 66.25 87 HIS A C 1
ATOM 690 O O . HIS A 1 87 ? 4.317 7.985 -21.835 1.00 66.25 87 HIS A O 1
ATOM 696 N N . ASP A 1 88 ? 3.500 6.163 -20.779 1.00 62.72 88 ASP A N 1
ATOM 697 C CA . ASP A 1 88 ? 4.775 5.432 -20.629 1.00 62.72 88 ASP A CA 1
ATOM 698 C C . ASP A 1 88 ? 5.869 6.290 -19.953 1.00 62.72 88 ASP A C 1
ATOM 700 O O . ASP A 1 88 ? 7.069 6.162 -20.199 1.00 62.72 88 ASP A O 1
ATOM 704 N N . ASP A 1 89 ? 5.439 7.212 -19.084 1.00 68.56 89 ASP A N 1
ATOM 705 C CA . ASP A 1 89 ? 6.316 8.126 -18.367 1.00 68.56 89 ASP A CA 1
ATOM 706 C C . ASP A 1 89 ? 6.727 7.508 -17.029 1.00 68.56 89 ASP A C 1
ATOM 708 O O . ASP A 1 89 ? 6.010 7.536 -16.021 1.00 68.56 89 ASP A O 1
ATOM 712 N N . ASP A 1 90 ? 7.936 6.961 -17.050 1.00 69.75 90 ASP A N 1
ATOM 713 C CA . ASP A 1 90 ? 8.637 6.340 -15.933 1.00 69.75 90 ASP A CA 1
ATOM 714 C C . ASP A 1 90 ? 8.687 7.255 -14.686 1.00 69.75 90 ASP A C 1
ATOM 716 O O . ASP A 1 90 ? 8.600 6.779 -13.550 1.00 69.75 90 ASP A O 1
ATOM 720 N N . SER A 1 91 ? 8.761 8.581 -14.871 1.00 73.06 91 SER A N 1
ATOM 721 C CA . SER A 1 91 ? 8.848 9.540 -13.762 1.00 73.06 91 SER A CA 1
ATOM 722 C C . SER A 1 91 ? 7.526 9.696 -12.998 1.00 73.06 91 SER A C 1
ATOM 724 O O . SER A 1 91 ? 7.512 9.684 -11.762 1.00 73.06 91 SER A O 1
ATOM 726 N N . SER A 1 92 ? 6.402 9.743 -13.715 1.00 70.50 92 SER A N 1
ATOM 727 C CA . SER A 1 92 ? 5.055 9.761 -13.135 1.00 70.50 92 SER A CA 1
ATOM 728 C C . SER A 1 92 ? 4.745 8.470 -12.367 1.00 70.50 92 SER A C 1
ATOM 730 O O . SER A 1 92 ? 4.131 8.504 -11.295 1.00 70.50 92 SER A O 1
ATOM 732 N N . LEU A 1 93 ? 5.238 7.330 -12.860 1.00 71.19 93 LEU A N 1
ATOM 733 C CA . LEU A 1 93 ? 5.097 6.033 -12.196 1.00 71.19 93 LEU A CA 1
ATOM 734 C C . LEU A 1 93 ? 5.843 5.993 -10.848 1.00 71.19 93 LEU A C 1
ATOM 736 O O . LEU A 1 93 ? 5.305 5.510 -9.849 1.00 71.19 93 LEU A O 1
ATOM 740 N N . ALA A 1 94 ? 7.045 6.572 -10.786 1.00 74.75 94 ALA A N 1
ATOM 741 C CA . ALA A 1 94 ? 7.827 6.656 -9.554 1.00 74.75 94 ALA A CA 1
ATOM 742 C C . ALA A 1 94 ? 7.150 7.523 -8.481 1.00 74.75 94 ALA A C 1
ATOM 744 O O . ALA A 1 94 ? 7.116 7.154 -7.303 1.00 74.75 94 ALA A O 1
ATOM 745 N N . VAL A 1 95 ? 6.550 8.649 -8.885 1.00 77.62 95 VAL A N 1
ATOM 746 C CA . VAL A 1 95 ? 5.766 9.503 -7.979 1.00 77.62 95 VAL A CA 1
ATOM 747 C C . VAL A 1 95 ? 4.566 8.733 -7.420 1.00 77.62 95 VAL A C 1
ATOM 749 O O . VAL A 1 95 ? 4.318 8.772 -6.214 1.00 77.62 95 VAL A O 1
ATOM 752 N N . SER A 1 96 ? 3.870 7.958 -8.259 1.00 78.50 96 SER A N 1
ATOM 753 C CA . SER A 1 96 ? 2.775 7.084 -7.821 1.00 78.50 96 SER A CA 1
ATOM 754 C C . SER A 1 96 ? 3.212 6.078 -6.752 1.00 78.50 96 SER A C 1
ATOM 756 O O . SER A 1 96 ? 2.506 5.870 -5.758 1.00 78.50 96 SER A O 1
ATOM 758 N N . TRP A 1 97 ? 4.377 5.450 -6.927 1.00 79.69 97 TRP A N 1
ATOM 759 C CA . TRP A 1 97 ? 4.903 4.493 -5.954 1.00 79.69 97 TRP A CA 1
ATOM 760 C C . TRP A 1 97 ? 5.232 5.152 -4.618 1.00 79.69 97 TRP A C 1
ATOM 762 O O . TRP A 1 97 ? 4.858 4.605 -3.583 1.00 79.69 97 TRP A O 1
ATOM 772 N N . LEU 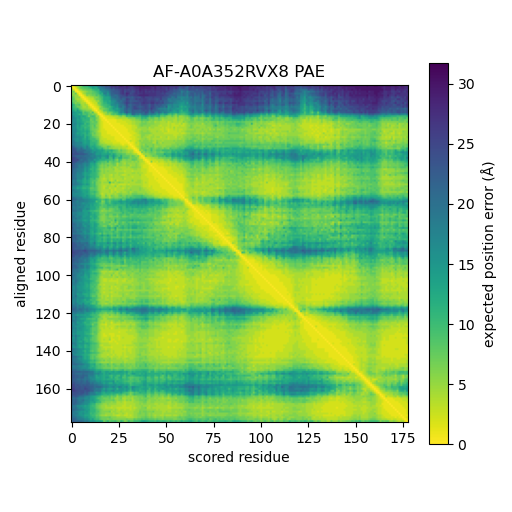A 1 98 ? 5.816 6.353 -4.614 1.00 83.12 98 LEU A N 1
ATOM 773 C CA . LEU A 1 98 ? 6.079 7.104 -3.380 1.00 83.12 98 LEU A CA 1
ATOM 774 C C . LEU A 1 98 ? 4.790 7.430 -2.610 1.00 83.12 98 LEU A C 1
ATOM 776 O O . LEU A 1 98 ? 4.725 7.216 -1.396 1.00 83.12 98 LEU A O 1
ATOM 780 N N . PHE A 1 99 ? 3.742 7.885 -3.305 1.00 82.75 99 PHE A N 1
ATOM 781 C CA . PHE A 1 99 ? 2.432 8.108 -2.681 1.00 82.75 99 PHE A CA 1
ATOM 782 C C . PHE A 1 99 ? 1.820 6.807 -2.149 1.00 82.75 99 PHE A C 1
ATOM 784 O O . PHE A 1 99 ? 1.264 6.797 -1.049 1.00 82.75 99 PHE A O 1
ATOM 791 N N . SER A 1 100 ? 1.970 5.705 -2.887 1.00 82.12 100 SER A N 1
ATOM 792 C CA . SER A 1 100 ? 1.493 4.382 -2.470 1.00 82.12 100 SER A CA 1
ATOM 793 C C . SER A 1 100 ? 2.218 3.893 -1.212 1.00 82.12 100 SER A C 1
ATOM 795 O O . SER A 1 100 ? 1.568 3.449 -0.268 1.00 82.12 100 SER A O 1
ATOM 797 N N . VAL A 1 101 ? 3.544 4.058 -1.135 1.00 87.31 101 VAL A N 1
ATOM 798 C CA . VAL A 1 101 ? 4.341 3.754 0.067 1.00 87.31 101 VAL A CA 1
ATOM 799 C C . VAL A 1 101 ? 3.841 4.558 1.264 1.00 87.31 101 VAL A C 1
ATOM 801 O O . VAL A 1 101 ? 3.587 3.981 2.320 1.00 87.31 101 VAL A O 1
ATOM 804 N N . ALA A 1 102 ? 3.650 5.872 1.108 1.00 87.88 102 ALA A N 1
ATOM 805 C CA . ALA A 1 102 ? 3.155 6.725 2.187 1.00 87.88 102 ALA A CA 1
ATOM 806 C C . ALA A 1 102 ? 1.753 6.297 2.661 1.00 87.88 102 ALA A C 1
ATOM 808 O O . ALA A 1 102 ? 1.497 6.206 3.866 1.00 87.88 102 ALA A O 1
ATOM 809 N N . LEU A 1 103 ? 0.860 5.973 1.722 1.00 84.88 103 LEU A N 1
ATOM 810 C CA . LEU A 1 103 ? -0.487 5.484 2.005 1.00 84.88 103 LEU A CA 1
ATOM 811 C C . LEU A 1 103 ? -0.455 4.167 2.783 1.00 84.88 103 LEU A C 1
ATOM 813 O O . LEU A 1 103 ? -1.132 4.036 3.811 1.00 84.88 103 LEU A O 1
ATOM 817 N N . TYR A 1 104 ? 0.331 3.194 2.318 1.00 86.88 104 TYR A N 1
ATOM 818 C CA . TYR A 1 104 ? 0.447 1.901 2.981 1.00 86.88 104 TYR A CA 1
ATOM 819 C C . TYR A 1 104 ? 1.094 2.047 4.353 1.00 86.88 104 TYR A C 1
ATOM 821 O O . TYR A 1 104 ? 0.603 1.452 5.307 1.00 86.88 104 TYR A O 1
ATOM 829 N N . PHE A 1 105 ? 2.108 2.902 4.502 1.00 89.56 105 PHE A N 1
ATOM 830 C CA . PHE A 1 105 ? 2.768 3.145 5.784 1.00 89.56 105 PHE A CA 1
ATOM 831 C C . PHE A 1 105 ? 1.794 3.679 6.834 1.00 89.56 105 PHE A C 1
ATOM 833 O O . PHE A 1 105 ? 1.692 3.140 7.939 1.00 89.56 105 PHE A O 1
ATOM 840 N N . ILE A 1 106 ? 1.010 4.695 6.466 1.00 86.00 106 ILE A N 1
ATOM 841 C CA . ILE A 1 106 ? -0.028 5.255 7.334 1.00 86.00 106 ILE A CA 1
ATOM 842 C C . ILE A 1 106 ? -1.075 4.185 7.670 1.00 86.00 106 ILE A C 1
ATOM 844 O O . ILE A 1 106 ? -1.464 4.041 8.831 1.00 86.00 106 ILE A O 1
ATOM 848 N N . THR A 1 107 ? -1.500 3.397 6.681 1.00 85.69 107 THR A N 1
ATOM 849 C CA . THR A 1 107 ? -2.486 2.322 6.864 1.00 85.69 107 THR A CA 1
ATOM 850 C C . THR A 1 107 ? -1.990 1.249 7.835 1.00 85.69 107 THR A C 1
ATOM 852 O O . THR A 1 107 ? -2.719 0.894 8.764 1.00 85.69 107 THR A O 1
ATOM 855 N N . VAL A 1 108 ? -0.743 0.785 7.690 1.00 88.62 108 VAL A N 1
ATOM 856 C CA . VAL A 1 108 ? -0.096 -0.143 8.632 1.00 88.62 108 VAL A CA 1
ATOM 857 C C . VAL A 1 108 ? -0.077 0.454 10.031 1.00 88.62 108 VAL A C 1
ATOM 859 O O . VAL A 1 108 ? -0.507 -0.206 10.973 1.00 88.62 108 VAL A O 1
ATOM 862 N N . ALA A 1 109 ? 0.374 1.702 10.185 1.00 88.44 109 ALA A N 1
ATOM 863 C CA . ALA A 1 109 ? 0.457 2.346 11.493 1.00 88.44 109 ALA A CA 1
ATOM 864 C C . ALA A 1 109 ? -0.916 2.411 12.188 1.00 88.44 109 ALA A C 1
ATOM 866 O O . ALA A 1 109 ? -1.026 2.122 13.383 1.00 88.44 109 ALA A O 1
ATOM 867 N N . TYR A 1 110 ? -1.982 2.722 11.441 1.00 84.75 110 TYR A N 1
ATOM 868 C CA . TYR A 1 110 ? -3.351 2.700 11.960 1.00 84.75 110 TYR A CA 1
ATOM 869 C C . TYR A 1 110 ? -3.826 1.293 12.333 1.00 84.75 110 TYR A C 1
ATOM 871 O O . TYR A 1 110 ? -4.427 1.127 13.399 1.00 84.75 110 TYR A O 1
ATOM 879 N N . LEU A 1 111 ? -3.561 0.287 11.493 1.00 83.38 111 LEU A N 1
ATOM 880 C CA . LEU A 1 111 ? -3.941 -1.099 11.771 1.00 83.38 111 LEU A CA 1
ATOM 881 C C . LEU A 1 111 ? -3.197 -1.648 12.991 1.00 83.38 111 LEU A C 1
ATOM 883 O O . LEU A 1 111 ? -3.835 -2.185 13.893 1.00 83.38 111 LEU A O 1
ATOM 887 N N . LEU A 1 112 ? -1.883 -1.437 13.087 1.00 87.31 112 LEU A N 1
ATOM 888 C CA . LEU A 1 112 ? -1.091 -1.840 14.249 1.00 87.31 112 LEU A CA 1
ATOM 889 C C . LEU A 1 112 ? -1.572 -1.131 15.515 1.00 87.31 112 LEU A C 1
ATOM 891 O O . LEU A 1 112 ? -1.819 -1.785 16.527 1.00 87.31 112 LEU A O 1
ATOM 895 N N . ARG A 1 113 ? -1.812 0.187 15.460 1.00 85.00 113 ARG A N 1
ATOM 896 C CA . ARG A 1 113 ? -2.388 0.926 16.594 1.00 85.00 113 ARG A CA 1
ATOM 897 C C . ARG A 1 113 ? -3.749 0.365 17.004 1.00 85.00 113 ARG A C 1
ATOM 899 O O . ARG A 1 113 ? -4.060 0.353 18.190 1.00 85.00 113 ARG A O 1
ATOM 906 N N . TYR A 1 114 ? -4.573 -0.073 16.055 1.00 81.38 114 TYR A N 1
ATOM 907 C CA . TYR A 1 114 ? -5.858 -0.702 16.352 1.00 81.38 114 TYR A CA 1
ATOM 908 C C . TYR A 1 114 ? -5.697 -2.083 17.008 1.00 81.38 114 TYR A C 1
ATOM 910 O O . TYR A 1 114 ? -6.372 -2.381 17.998 1.00 81.38 114 TYR A O 1
ATOM 918 N N . VAL A 1 115 ? -4.792 -2.910 16.488 1.00 83.31 115 VAL A N 1
ATOM 919 C CA . VAL A 1 115 ? -4.532 -4.269 16.979 1.00 83.31 115 VAL A CA 1
ATOM 920 C C . VAL A 1 115 ? -3.955 -4.234 18.396 1.00 83.31 115 VAL A C 1
ATOM 922 O O . VAL A 1 115 ? -4.493 -4.902 19.283 1.00 83.31 115 VAL A O 1
ATOM 925 N N . PHE A 1 116 ? -2.950 -3.385 18.634 1.00 84.88 116 PHE A N 1
ATOM 926 C CA . PHE A 1 116 ? -2.264 -3.249 19.924 1.00 84.88 116 PHE A CA 1
ATOM 927 C C . PHE A 1 116 ? -3.065 -2.508 21.003 1.00 84.88 116 PHE A C 1
ATOM 929 O O . PHE A 1 116 ? -2.628 -2.440 22.150 1.00 84.88 116 PHE A O 1
ATOM 936 N N . GLN A 1 117 ? -4.244 -1.958 20.694 1.00 84.06 117 GLN A N 1
ATOM 937 C CA . GLN A 1 117 ? -5.080 -1.352 21.732 1.00 84.06 117 GLN A CA 1
ATOM 938 C C . GLN A 1 117 ? -5.514 -2.400 22.771 1.00 84.06 117 GLN A C 1
ATOM 940 O O . GLN A 1 117 ? -6.025 -3.450 22.369 1.00 84.06 117 GLN A O 1
ATOM 945 N N . PRO A 1 118 ? -5.433 -2.105 24.083 1.00 74.56 118 PRO A N 1
ATOM 946 C CA . PRO A 1 118 ? -5.856 -3.001 25.162 1.00 74.56 118 PRO A CA 1
ATOM 947 C C . PRO A 1 118 ? -7.391 -3.105 25.231 1.00 74.56 118 PRO A C 1
ATOM 949 O O . PRO A 1 118 ? -8.066 -2.549 26.092 1.00 74.56 118 PRO A O 1
ATOM 952 N N . ARG A 1 119 ? -7.964 -3.803 24.252 1.00 75.12 119 ARG A N 1
ATOM 953 C CA . ARG A 1 119 ? -9.377 -4.178 24.137 1.00 75.12 119 ARG A CA 1
ATOM 954 C C . ARG A 1 119 ? -9.459 -5.665 23.833 1.00 75.12 119 ARG A C 1
ATOM 956 O O . ARG A 1 119 ? -8.565 -6.196 23.176 1.00 75.12 119 ARG A O 1
ATOM 963 N N . ILE A 1 120 ? -10.573 -6.266 24.239 1.00 76.38 120 ILE A N 1
ATOM 964 C CA . ILE A 1 120 ? -10.946 -7.670 24.029 1.00 76.38 120 ILE A CA 1
ATOM 965 C C . ILE A 1 120 ? -10.556 -8.134 22.616 1.00 76.38 120 ILE A C 1
ATOM 967 O O . ILE A 1 120 ? -10.805 -7.427 21.633 1.00 76.38 120 ILE A O 1
ATOM 971 N N . MET A 1 121 ? -9.922 -9.303 22.530 1.00 76.19 121 MET A N 1
ATOM 972 C CA . MET A 1 121 ? -9.467 -9.890 21.273 1.00 76.19 121 MET A CA 1
ATOM 973 C C . MET A 1 121 ? -10.685 -10.379 20.482 1.00 76.19 121 MET A C 1
ATOM 975 O O . MET A 1 121 ? -11.296 -11.389 20.819 1.00 76.19 121 MET A O 1
ATOM 979 N N . THR A 1 122 ? -11.087 -9.619 19.464 1.00 80.69 122 THR A N 1
ATOM 980 C CA . THR A 1 122 ? -12.165 -9.996 18.543 1.00 80.69 122 THR A CA 1
ATOM 981 C C . THR A 1 122 ? -11.582 -10.633 17.277 1.00 80.69 122 THR A C 1
ATOM 983 O O . THR A 1 122 ? -10.458 -10.298 16.899 1.00 80.69 122 THR A O 1
ATOM 986 N N . PRO A 1 123 ? -12.331 -11.492 16.561 1.00 77.81 123 PRO A N 1
ATOM 987 C CA . PRO A 1 123 ? -11.881 -12.051 15.281 1.00 77.81 123 PRO A CA 1
ATOM 988 C C . PRO A 1 123 ? -11.463 -10.978 14.261 1.00 77.81 123 PRO A C 1
ATOM 990 O O . PRO A 1 123 ? -10.479 -11.149 13.551 1.00 77.81 123 PRO A O 1
ATOM 993 N N . ASP A 1 124 ? -12.140 -9.825 14.250 1.00 76.12 124 ASP A N 1
ATOM 994 C CA . ASP A 1 124 ? -11.785 -8.667 13.413 1.00 76.12 124 ASP A CA 1
ATOM 995 C C . ASP A 1 124 ? -10.379 -8.119 13.706 1.00 76.12 124 ASP A C 1
ATOM 997 O O . ASP A 1 124 ? -9.642 -7.786 12.783 1.00 76.12 124 ASP A O 1
ATOM 1001 N N . LYS A 1 125 ? -9.956 -8.089 14.978 1.00 80.56 125 LYS A N 1
ATOM 1002 C CA . LYS A 1 125 ? -8.577 -7.722 15.327 1.00 80.56 125 LYS A CA 1
ATOM 1003 C C . LYS A 1 125 ? -7.569 -8.736 14.802 1.00 80.56 125 LYS A C 1
ATOM 1005 O O . LYS A 1 125 ? -6.470 -8.336 14.437 1.00 80.56 125 LYS A O 1
ATOM 1010 N N . LEU A 1 126 ? -7.927 -10.019 14.771 1.00 84.94 126 LEU A N 1
ATOM 1011 C CA . LEU A 1 126 ? -7.051 -11.073 14.268 1.00 84.94 126 LEU A CA 1
ATOM 1012 C C . LEU A 1 126 ? -6.854 -10.937 12.752 1.00 84.94 126 LEU A C 1
ATOM 1014 O O . LEU A 1 126 ? -5.718 -10.924 12.285 1.00 84.94 126 LEU A O 1
ATOM 1018 N N . PHE A 1 127 ? -7.940 -10.713 12.001 1.00 84.38 127 PHE A N 1
ATOM 1019 C CA . PHE A 1 127 ? -7.851 -10.374 10.577 1.00 84.38 127 PHE A CA 1
ATOM 1020 C C . PHE A 1 127 ? -7.126 -9.050 10.350 1.00 84.38 127 PHE A C 1
ATOM 1022 O O . PHE A 1 127 ? -6.306 -8.969 9.450 1.00 84.38 127 PHE A O 1
ATOM 1029 N N . GLY A 1 128 ? -7.360 -8.034 11.182 1.00 83.94 128 GLY A N 1
ATOM 1030 C CA . GLY A 1 128 ? -6.642 -6.761 11.117 1.00 83.94 128 GLY A CA 1
ATOM 1031 C C . GLY A 1 128 ? -5.137 -6.912 11.347 1.00 83.94 128 GLY A C 1
ATOM 1032 O O . GLY A 1 128 ? -4.357 -6.259 10.662 1.00 83.94 128 GLY A O 1
ATOM 1033 N N . ALA A 1 129 ? -4.721 -7.799 12.255 1.00 86.88 129 ALA A N 1
ATOM 1034 C CA . ALA A 1 129 ? -3.316 -8.115 12.505 1.00 86.88 129 ALA A CA 1
ATOM 1035 C C . ALA A 1 129 ? -2.683 -8.867 11.328 1.00 86.88 129 ALA A C 1
ATOM 1037 O O . ALA A 1 129 ? -1.623 -8.469 10.848 1.00 86.88 129 ALA A O 1
ATOM 1038 N N . ALA A 1 130 ? -3.359 -9.901 10.819 1.00 88.88 130 ALA A N 1
ATOM 1039 C CA . ALA A 1 130 ? -2.907 -10.646 9.645 1.00 88.88 130 ALA A CA 1
ATOM 1040 C C . ALA A 1 130 ? -2.819 -9.741 8.407 1.00 88.88 130 ALA A C 1
ATOM 1042 O O . ALA A 1 130 ? -1.842 -9.769 7.664 1.00 88.88 130 ALA A O 1
ATOM 1043 N N . ALA A 1 131 ? -3.815 -8.881 8.215 1.00 88.06 131 ALA A N 1
ATOM 1044 C CA . ALA A 1 131 ? -3.845 -7.930 7.124 1.00 88.06 131 ALA A CA 1
ATOM 1045 C C . ALA A 1 131 ? -2.753 -6.863 7.262 1.00 88.06 131 ALA A C 1
ATOM 1047 O O . ALA A 1 131 ? -2.118 -6.530 6.270 1.00 88.06 131 ALA A O 1
ATOM 1048 N N . ALA A 1 132 ? -2.480 -6.370 8.476 1.00 89.06 132 ALA A N 1
ATOM 1049 C CA . ALA A 1 132 ? -1.359 -5.467 8.723 1.00 89.06 132 ALA A CA 1
ATOM 1050 C C . ALA A 1 132 ? -0.025 -6.118 8.339 1.00 89.06 132 ALA A C 1
ATOM 1052 O O . ALA A 1 132 ? 0.763 -5.492 7.642 1.00 89.06 132 ALA A O 1
ATOM 1053 N N . TYR A 1 133 ? 0.197 -7.374 8.736 1.00 89.81 133 TYR A N 1
ATOM 1054 C CA . TYR A 1 133 ? 1.398 -8.131 8.381 1.00 89.81 133 TYR A CA 1
ATOM 1055 C C . TYR A 1 133 ? 1.575 -8.244 6.859 1.00 89.81 133 TYR A C 1
ATOM 1057 O O . TYR A 1 133 ? 2.616 -7.867 6.322 1.00 89.81 133 TYR A O 1
ATOM 1065 N N . LEU A 1 134 ? 0.529 -8.670 6.145 1.00 90.00 134 LEU A N 1
ATOM 1066 C CA . LEU A 1 134 ? 0.559 -8.770 4.684 1.00 90.00 134 LEU A CA 1
ATOM 1067 C C . LEU A 1 134 ? 0.760 -7.400 4.012 1.00 90.00 134 LEU A C 1
ATOM 1069 O O . LEU A 1 134 ? 1.491 -7.291 3.028 1.00 90.00 134 LEU A O 1
ATOM 1073 N N . LEU A 1 135 ? 0.158 -6.338 4.556 1.00 89.50 135 LEU A N 1
ATOM 1074 C CA . LEU A 1 135 ? 0.299 -4.987 4.017 1.00 89.50 135 LEU A CA 1
ATOM 1075 C C . LEU A 1 135 ? 1.708 -4.417 4.228 1.00 89.50 135 LEU A C 1
ATOM 1077 O O . LEU A 1 135 ? 2.162 -3.637 3.397 1.00 89.50 135 LEU A O 1
ATOM 1081 N N . ILE A 1 136 ? 2.417 -4.820 5.291 1.00 91.12 136 ILE A N 1
ATOM 1082 C CA . ILE A 1 136 ? 3.840 -4.490 5.472 1.00 91.12 136 ILE A CA 1
ATOM 1083 C C . ILE A 1 136 ? 4.673 -5.136 4.358 1.00 91.12 136 ILE A C 1
ATOM 1085 O O . ILE A 1 136 ? 5.551 -4.474 3.809 1.00 91.12 136 ILE A O 1
ATOM 1089 N N . GLY A 1 137 ? 4.370 -6.381 3.977 1.00 90.38 137 GLY A N 1
ATOM 1090 C CA . GLY A 1 137 ? 5.025 -7.032 2.839 1.00 90.38 137 GLY A CA 1
ATOM 1091 C C . GLY A 1 137 ? 4.807 -6.270 1.526 1.00 90.38 137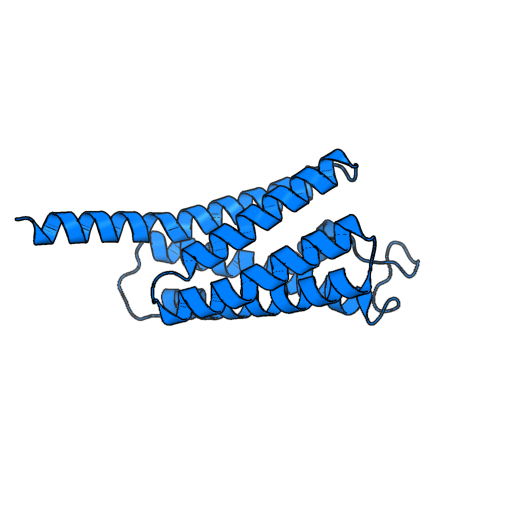 GLY A C 1
ATOM 1092 O O . GLY A 1 137 ? 5.743 -5.973 0.787 1.00 90.38 137 GLY A O 1
ATOM 1093 N N . V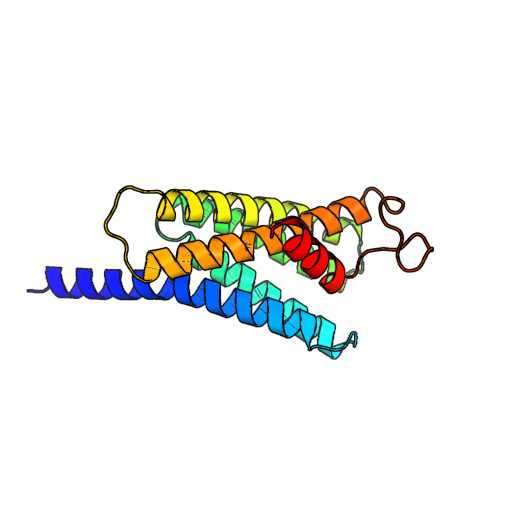AL A 1 138 ? 3.565 -5.854 1.261 1.00 88.44 138 VAL A N 1
ATOM 1094 C CA . VAL A 1 138 ? 3.258 -5.039 0.074 1.00 88.44 138 VAL A CA 1
ATOM 1095 C C . VAL A 1 138 ? 3.960 -3.679 0.123 1.00 88.44 138 VAL A C 1
ATOM 1097 O O . VAL A 1 138 ? 4.514 -3.237 -0.881 1.00 88.44 138 VAL A O 1
ATOM 1100 N N . LEU A 1 139 ? 3.981 -3.024 1.284 1.00 90.81 139 LEU A N 1
ATOM 1101 C CA . LEU A 1 139 ? 4.672 -1.751 1.482 1.00 90.81 139 LEU A CA 1
ATOM 1102 C C . LEU A 1 139 ? 6.145 -1.852 1.093 1.00 90.81 139 LEU A C 1
ATOM 1104 O O . LEU A 1 139 ? 6.630 -1.031 0.316 1.00 90.81 139 LEU A O 1
ATOM 1108 N N . TRP A 1 140 ? 6.845 -2.863 1.602 1.00 90.62 140 TRP A N 1
ATOM 1109 C CA . TRP A 1 140 ? 8.258 -3.072 1.300 1.00 90.62 140 TRP A CA 1
ATOM 1110 C C . TRP A 1 140 ? 8.493 -3.397 -0.173 1.00 90.62 140 TRP A C 1
ATOM 1112 O O . TRP A 1 140 ? 9.437 -2.867 -0.752 1.00 90.62 140 TRP A O 1
ATOM 1122 N N . ALA A 1 141 ? 7.602 -4.157 -0.815 1.00 87.75 141 ALA A N 1
ATOM 1123 C CA . ALA A 1 141 ? 7.670 -4.389 -2.257 1.00 87.75 141 ALA A CA 1
ATOM 1124 C C . ALA A 1 141 ? 7.658 -3.069 -3.057 1.00 87.75 141 ALA A C 1
ATOM 1126 O O . ALA A 1 141 ? 8.476 -2.881 -3.959 1.00 87.75 141 ALA A O 1
ATOM 1127 N N . TYR A 1 142 ? 6.790 -2.118 -2.690 1.00 84.25 142 TYR A N 1
ATOM 1128 C CA . TYR A 1 142 ? 6.754 -0.789 -3.314 1.00 84.25 142 TYR A CA 1
ATOM 1129 C C . TYR A 1 142 ? 7.978 0.074 -2.977 1.00 84.25 142 TYR A C 1
ATOM 1131 O O . TYR A 1 142 ? 8.436 0.846 -3.824 1.00 84.25 142 TYR A O 1
ATOM 1139 N N . VAL A 1 143 ? 8.543 -0.064 -1.773 1.00 88.00 143 VAL A N 1
ATOM 1140 C CA . VAL A 1 143 ? 9.811 0.588 -1.408 1.00 88.00 143 VAL A CA 1
ATOM 1141 C C . VAL A 1 143 ? 10.951 0.063 -2.284 1.00 88.00 143 VAL A C 1
ATOM 1143 O O . VAL A 1 143 ? 11.695 0.862 -2.847 1.00 88.00 143 VAL A O 1
ATOM 1146 N N . TYR A 1 144 ? 11.059 -1.254 -2.471 1.00 85.62 144 TYR A N 1
ATOM 1147 C CA . TYR A 1 144 ? 12.075 -1.856 -3.339 1.00 85.62 144 TYR A CA 1
ATOM 1148 C C . TYR A 1 144 ? 11.903 -1.452 -4.804 1.00 85.62 144 TYR A C 1
ATOM 1150 O O . TYR A 1 144 ? 12.886 -1.108 -5.459 1.00 85.62 144 TYR A O 1
ATOM 1158 N N . ALA A 1 145 ? 10.665 -1.400 -5.304 1.00 82.06 145 ALA A N 1
ATOM 1159 C CA . ALA A 1 145 ? 10.383 -0.888 -6.645 1.00 82.06 145 ALA A CA 1
ATOM 1160 C C . ALA A 1 145 ? 10.824 0.580 -6.804 1.00 82.06 145 ALA A C 1
ATOM 1162 O O . ALA A 1 145 ? 11.464 0.935 -7.793 1.00 82.06 145 ALA A O 1
ATOM 1163 N N . SER A 1 146 ? 10.560 1.416 -5.794 1.00 82.19 146 SER A N 1
ATOM 1164 C CA . SER A 1 146 ? 10.979 2.823 -5.785 1.00 82.19 146 SER A CA 1
ATOM 1165 C C . SER A 1 146 ? 12.506 2.960 -5.777 1.00 82.19 146 SER A C 1
ATOM 1167 O O . SER A 1 146 ? 13.061 3.738 -6.550 1.00 82.19 146 SER A O 1
ATOM 1169 N N . ILE A 1 147 ? 13.207 2.176 -4.952 1.00 84.44 147 ILE A N 1
ATOM 1170 C CA . ILE A 1 147 ? 14.678 2.172 -4.908 1.00 84.44 147 ILE A CA 1
ATOM 1171 C C . ILE A 1 147 ? 15.254 1.710 -6.249 1.00 84.44 147 ILE A C 1
ATOM 1173 O O . ILE A 1 147 ? 16.158 2.359 -6.764 1.00 84.44 147 ILE A O 1
ATOM 1177 N N . GLY A 1 148 ? 14.702 0.653 -6.851 1.00 79.56 148 GLY A N 1
ATOM 1178 C CA . GLY A 1 148 ? 15.156 0.140 -8.147 1.00 79.56 148 GLY A CA 1
ATOM 1179 C C . GLY A 1 148 ? 14.947 1.120 -9.304 1.00 79.56 148 GLY A C 1
ATOM 1180 O O . GLY A 1 148 ? 15.637 1.030 -10.317 1.00 79.56 148 GLY A O 1
ATOM 1181 N N . PHE A 1 149 ? 14.028 2.075 -9.153 1.00 76.50 149 PHE A N 1
ATOM 1182 C CA . PHE A 1 149 ? 13.840 3.163 -10.104 1.00 76.50 149 PHE A CA 1
ATOM 1183 C C . PHE A 1 149 ? 14.913 4.245 -9.981 1.00 76.50 149 PHE A C 1
ATOM 1185 O O . PHE A 1 149 ? 15.549 4.594 -10.973 1.00 76.50 149 PHE A O 1
ATOM 1192 N N . PHE A 1 150 ? 15.129 4.764 -8.767 1.00 79.06 150 PHE A N 1
ATOM 1193 C CA . PHE A 1 150 ? 16.113 5.826 -8.527 1.00 79.06 150 PHE A CA 1
ATOM 1194 C C . PHE A 1 150 ? 17.558 5.323 -8.633 1.00 79.06 150 PHE A C 1
ATOM 1196 O O . PHE A 1 150 ? 18.440 6.059 -9.069 1.00 79.06 150 PHE A O 1
ATOM 1203 N N . TYR A 1 151 ? 17.793 4.066 -8.263 1.00 80.50 151 TYR A N 1
ATOM 1204 C CA . TYR A 1 151 ? 19.094 3.412 -8.274 1.00 80.50 151 TYR A CA 1
ATOM 1205 C C . TYR A 1 151 ? 19.017 2.104 -9.083 1.00 80.50 151 TYR A C 1
ATOM 1207 O O . TYR A 1 151 ? 18.928 1.011 -8.524 1.00 80.50 151 TYR A O 1
ATOM 1215 N N . PRO A 1 152 ? 19.091 2.174 -10.424 1.00 74.12 152 PRO A N 1
ATOM 1216 C CA . PRO A 1 152 ? 18.933 1.005 -11.296 1.00 74.12 152 PRO A CA 1
ATOM 1217 C C . PRO A 1 152 ? 20.038 -0.056 -11.149 1.00 74.12 152 PRO A C 1
ATOM 1219 O O . PRO A 1 152 ? 19.881 -1.169 -11.637 1.00 74.12 152 PRO A O 1
ATOM 1222 N N . GLN A 1 153 ? 21.150 0.261 -10.474 1.00 77.56 153 GLN A N 1
ATOM 1223 C CA . GLN A 1 153 ? 22.229 -0.686 -10.147 1.00 77.56 153 GLN A CA 1
ATOM 1224 C C . GLN A 1 153 ? 22.062 -1.342 -8.763 1.00 77.56 153 GLN A C 1
ATOM 1226 O O . GLN A 1 153 ? 22.941 -2.077 -8.323 1.00 77.56 153 GLN A O 1
ATOM 1231 N N . SER A 1 154 ? 20.962 -1.077 -8.049 1.00 77.94 154 SER A N 1
ATOM 1232 C CA . SER A 1 154 ? 20.731 -1.633 -6.708 1.00 77.94 154 SER A CA 1
ATOM 1233 C C . SER A 1 154 ? 20.421 -3.127 -6.697 1.00 77.94 154 SER A C 1
ATOM 1235 O O . SER A 1 154 ? 20.565 -3.754 -5.649 1.00 77.94 154 SER A O 1
ATOM 1237 N N . TYR A 1 155 ? 19.996 -3.700 -7.827 1.00 81.50 155 TYR A N 1
ATOM 1238 C CA . TYR A 1 155 ? 19.563 -5.091 -7.906 1.00 81.50 155 TYR A CA 1
ATOM 1239 C C . TYR A 1 155 ? 20.238 -5.829 -9.058 1.00 81.50 155 TYR A C 1
ATOM 1241 O O . TYR A 1 155 ? 20.370 -5.311 -10.168 1.00 81.50 155 TYR A O 1
ATOM 1249 N N . MET A 1 156 ? 20.632 -7.072 -8.782 1.00 79.69 156 MET A N 1
ATOM 1250 C CA . MET A 1 156 ? 21.139 -8.010 -9.777 1.00 79.69 156 MET A CA 1
ATOM 1251 C C . MET A 1 156 ? 20.122 -9.131 -9.959 1.00 79.69 156 MET A C 1
ATOM 1253 O O . MET A 1 156 ? 19.873 -9.907 -9.037 1.00 79.69 156 MET A O 1
ATOM 1257 N N . VAL A 1 157 ? 19.552 -9.229 -11.157 1.00 75.50 157 VAL A N 1
ATOM 1258 C CA . VAL A 1 157 ? 18.609 -10.282 -11.540 1.00 75.50 157 VAL A CA 1
ATOM 1259 C C . VAL A 1 157 ? 19.343 -11.219 -12.496 1.00 75.50 157 VAL A C 1
ATOM 1261 O O . VAL A 1 157 ? 19.753 -10.813 -13.579 1.00 75.50 157 VAL A O 1
ATOM 1264 N N . VAL A 1 158 ? 19.584 -12.464 -12.069 1.00 77.31 158 VAL A N 1
ATOM 1265 C CA . VAL A 1 158 ? 20.325 -13.482 -12.852 1.00 77.31 158 VAL A CA 1
ATOM 1266 C C . VAL A 1 158 ? 21.701 -12.970 -13.333 1.00 77.31 158 VAL A C 1
ATOM 1268 O O . VAL A 1 158 ? 22.126 -13.189 -14.462 1.00 77.31 158 VAL A O 1
ATOM 1271 N N . GLY A 1 159 ? 22.413 -12.242 -12.466 1.00 72.75 159 GLY A N 1
ATOM 1272 C CA . GLY A 1 159 ? 23.765 -11.746 -12.752 1.00 72.75 159 GLY A CA 1
ATOM 1273 C C . GLY A 1 159 ? 23.842 -10.502 -13.645 1.00 72.75 159 GLY A C 1
ATOM 1274 O O . GLY A 1 159 ? 24.944 -10.024 -13.897 1.00 72.75 159 GLY A O 1
ATOM 1275 N N . GLN A 1 160 ? 22.708 -9.952 -14.089 1.00 70.81 160 GLN A N 1
ATOM 1276 C CA . GLN A 1 160 ? 22.637 -8.698 -14.845 1.00 70.81 160 GLN A CA 1
ATOM 1277 C C . GLN A 1 160 ? 21.962 -7.603 -14.001 1.00 70.81 160 GLN A C 1
ATOM 1279 O O . GLN A 1 160 ? 21.032 -7.905 -13.244 1.00 70.81 160 GLN A O 1
ATOM 1284 N N . PRO A 1 161 ? 22.397 -6.333 -14.103 1.00 70.06 161 PRO A N 1
ATOM 1285 C CA . PRO A 1 161 ? 21.666 -5.226 -13.502 1.00 70.06 161 PRO A CA 1
ATOM 1286 C C . PRO A 1 161 ? 20.289 -5.117 -14.166 1.00 70.06 161 PRO A C 1
ATOM 1288 O O . PRO A 1 161 ? 20.181 -4.993 -15.386 1.00 70.06 161 PRO A O 1
ATOM 1291 N N . GLY A 1 162 ? 19.230 -5.193 -13.363 1.00 67.25 162 GLY A N 1
ATOM 1292 C CA . GLY A 1 162 ? 17.859 -5.250 -13.860 1.00 67.25 162 GLY A CA 1
ATOM 1293 C C . GLY A 1 162 ? 16.848 -4.758 -12.831 1.00 67.25 162 GLY A C 1
ATOM 1294 O O . GLY A 1 162 ? 17.108 -4.765 -11.628 1.00 67.25 162 GLY A O 1
ATOM 1295 N N . ARG A 1 163 ? 15.677 -4.319 -13.307 1.00 67.62 163 ARG A N 1
ATOM 1296 C CA . ARG A 1 163 ? 14.564 -3.925 -12.433 1.00 67.62 163 ARG A CA 1
ATOM 1297 C C . ARG A 1 163 ? 13.893 -5.178 -11.870 1.00 67.62 163 ARG A C 1
ATOM 1299 O O . ARG A 1 163 ? 13.581 -6.101 -12.618 1.00 67.62 163 ARG A O 1
ATOM 1306 N N . LEU A 1 164 ? 13.645 -5.184 -10.562 1.00 70.00 164 LEU A N 1
ATOM 1307 C CA . LEU A 1 164 ? 12.827 -6.211 -9.921 1.00 70.00 164 LEU A CA 1
ATOM 1308 C C . LEU A 1 164 ? 11.413 -6.168 -10.498 1.00 70.00 164 LEU A C 1
ATOM 1310 O O 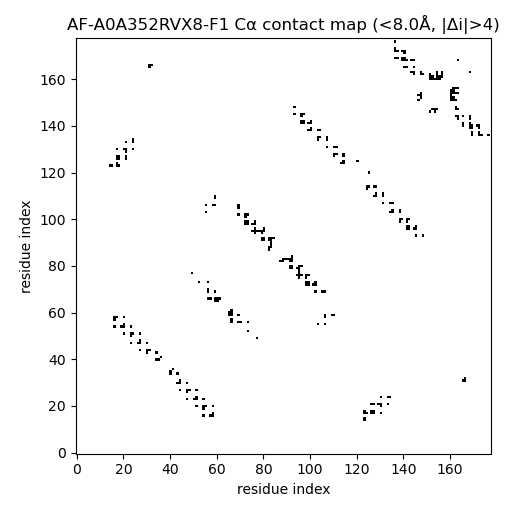. LEU A 1 164 ? 10.763 -5.118 -10.497 1.00 70.00 164 LEU A O 1
ATOM 1314 N N . VAL A 1 165 ? 10.920 -7.318 -10.951 1.00 75.88 165 VAL A N 1
ATOM 1315 C CA . VAL A 1 165 ? 9.497 -7.471 -11.245 1.00 75.88 165 VAL A CA 1
ATOM 1316 C C . VAL A 1 165 ? 8.739 -7.361 -9.923 1.00 75.88 165 VAL A C 1
ATOM 1318 O O . VAL A 1 165 ? 9.227 -7.785 -8.875 1.00 75.88 165 VAL A O 1
ATOM 1321 N N . TYR A 1 166 ? 7.531 -6.795 -9.954 1.00 75.94 166 TYR A N 1
ATOM 1322 C CA . TYR A 1 166 ? 6.708 -6.629 -8.751 1.00 75.94 166 TYR A CA 1
ATOM 1323 C C . TYR A 1 166 ? 6.543 -7.940 -7.960 1.00 75.94 166 TYR A C 1
ATOM 1325 O O . TYR A 1 166 ? 6.580 -7.928 -6.732 1.00 75.94 166 TYR A O 1
ATOM 1333 N N . ALA A 1 167 ? 6.430 -9.072 -8.662 1.00 78.19 167 ALA A N 1
ATOM 1334 C CA . ALA A 1 167 ? 6.354 -10.397 -8.055 1.00 78.19 167 ALA A CA 1
ATOM 1335 C C . ALA A 1 167 ? 7.601 -10.761 -7.240 1.00 78.19 167 ALA A C 1
ATOM 1337 O O . ALA A 1 167 ? 7.477 -11.194 -6.095 1.00 78.19 167 ALA A O 1
ATOM 1338 N N . ASP A 1 168 ? 8.787 -10.512 -7.792 1.00 81.00 168 ASP A N 1
ATOM 1339 C CA . ASP A 1 168 ? 10.060 -10.792 -7.128 1.00 81.00 168 ASP A CA 1
ATOM 1340 C C . ASP A 1 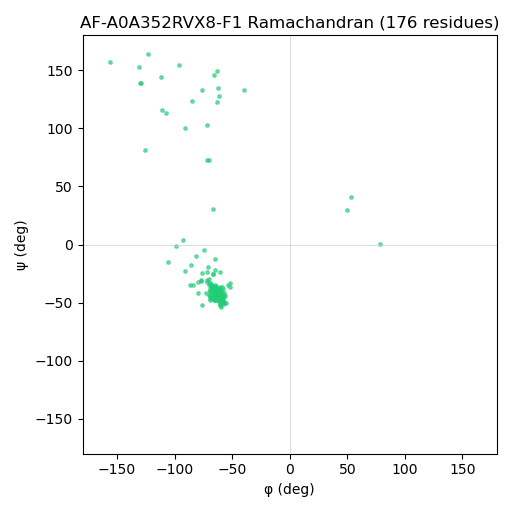168 ? 10.265 -9.875 -5.922 1.00 81.00 168 ASP A C 1
ATOM 1342 O O . ASP A 1 168 ? 10.704 -10.324 -4.865 1.00 81.00 168 ASP A O 1
ATOM 1346 N N . ALA A 1 169 ? 9.892 -8.596 -6.046 1.00 84.88 169 ALA A N 1
ATOM 1347 C CA . ALA A 1 169 ? 9.959 -7.636 -4.945 1.00 84.88 169 ALA A CA 1
ATOM 1348 C C . ALA A 1 169 ? 9.038 -8.034 -3.779 1.00 84.88 169 ALA A C 1
ATOM 1350 O O . ALA A 1 169 ? 9.423 -7.915 -2.614 1.00 84.88 169 ALA A O 1
ATOM 1351 N N . LEU A 1 170 ? 7.836 -8.532 -4.086 1.00 85.38 170 LEU A N 1
ATOM 1352 C CA . LEU A 1 170 ? 6.876 -9.006 -3.090 1.00 85.38 170 LEU A CA 1
ATOM 1353 C C . LEU A 1 170 ? 7.370 -10.301 -2.428 1.00 85.38 170 LEU A C 1
ATOM 1355 O O . LEU A 1 170 ? 7.389 -10.392 -1.200 1.00 85.38 170 LEU A O 1
ATOM 1359 N N . TYR A 1 171 ? 7.851 -11.262 -3.219 1.00 85.25 171 TYR A N 1
ATOM 1360 C CA . TYR A 1 171 ? 8.450 -12.497 -2.709 1.00 85.25 171 TYR A CA 1
ATOM 1361 C C . TYR A 1 171 ? 9.647 -12.220 -1.787 1.00 85.25 171 TYR A C 1
ATOM 1363 O O . TYR A 1 171 ? 9.708 -12.734 -0.666 1.00 85.25 171 TYR A O 1
ATOM 1371 N N . PHE A 1 172 ? 10.569 -11.360 -2.228 1.00 85.94 172 PHE A N 1
ATOM 1372 C CA . PHE A 1 172 ? 11.719 -10.935 -1.436 1.00 85.94 172 PHE A CA 1
ATOM 1373 C C . PHE A 1 172 ? 11.276 -10.264 -0.135 1.00 85.94 172 PHE A C 1
ATOM 1375 O O . PHE A 1 172 ? 11.773 -10.608 0.937 1.00 85.94 172 PHE A O 1
ATOM 1382 N N . SER A 1 173 ? 10.282 -9.374 -0.203 1.00 88.81 173 SER A N 1
ATOM 1383 C CA . SER A 1 173 ? 9.753 -8.716 0.985 1.00 88.81 173 SER A CA 1
ATOM 1384 C C . SER A 1 173 ? 9.181 -9.693 2.007 1.00 88.81 173 SER A C 1
ATOM 1386 O O . SER A 1 173 ? 9.475 -9.528 3.185 1.00 88.81 173 SER A O 1
ATOM 1388 N N . ILE A 1 174 ? 8.367 -10.670 1.599 1.00 87.12 174 ILE A N 1
ATOM 1389 C CA . ILE A 1 174 ? 7.785 -11.634 2.547 1.00 87.12 174 ILE A CA 1
ATOM 1390 C C . ILE A 1 174 ? 8.885 -12.508 3.160 1.00 87.12 174 ILE A C 1
ATOM 1392 O O . ILE A 1 174 ? 8.861 -12.773 4.361 1.00 87.12 174 ILE A O 1
ATOM 1396 N N . THR A 1 175 ? 9.871 -12.907 2.353 1.00 87.81 175 THR A N 1
ATOM 1397 C CA . THR A 1 175 ? 10.994 -13.738 2.807 1.00 87.81 175 THR A CA 1
ATOM 1398 C C . THR A 1 175 ? 11.837 -13.030 3.869 1.00 87.81 175 THR A C 1
ATOM 1400 O O . THR A 1 175 ? 12.208 -13.649 4.853 1.00 87.81 175 THR A O 1
ATOM 1403 N N . VAL A 1 176 ? 12.117 -11.734 3.705 1.00 89.00 176 VAL A N 1
ATOM 1404 C CA . VAL A 1 176 ? 12.900 -10.947 4.682 1.00 89.00 176 VAL A CA 1
ATOM 1405 C C . VAL A 1 176 ? 12.114 -10.661 5.969 1.00 89.00 176 VAL A C 1
ATOM 1407 O O . VAL A 1 176 ? 12.702 -10.395 7.014 1.00 89.00 176 VAL A O 1
ATOM 1410 N N . LEU A 1 177 ? 10.784 -10.682 5.897 1.00 86.75 177 LEU A N 1
ATOM 1411 C CA . LEU A 1 177 ? 9.901 -10.318 7.005 1.00 86.75 177 LEU A CA 1
ATOM 1412 C C . LEU A 1 177 ? 9.624 -11.494 7.963 1.00 86.75 177 LEU A C 1
ATOM 1414 O O . LEU A 1 177 ? 9.162 -11.256 9.081 1.00 86.75 177 LEU A O 1
ATOM 1418 N N . THR A 1 178 ? 9.876 -12.734 7.533 1.00 82.69 178 THR A N 1
ATOM 1419 C CA . THR A 1 178 ? 9.603 -13.971 8.291 1.00 82.69 178 THR A CA 1
ATOM 1420 C C . THR A 1 178 ? 10.877 -14.529 8.907 1.00 82.69 178 THR A C 1
ATOM 1422 O O . THR A 1 178 ? 10.821 -14.914 10.096 1.00 82.69 178 THR A O 1
#

Sequence (178 aa):
MAIRTTRDALSRIFYQRCFWLFLVLLTLIGAVSFVPPSDSGRLVLNIVNMFLLLATVAAVGRTTLSFVIVLLLALPAMWFQYLGLWHDDDSSLAVSWLFSVALYFITVAYLLRYVFQPRIMTPDKLFGAAAAYLLIGVLWAYVYASIGFFYPQSYMVVGQPGRLVYADALYFSITVLT

Secondary structure (DSSP, 8-state):
-HHHHHHHHHHHHHHHHHHHHHHHHHHHHHHHHHS-SSHHHHHHHHHHHHHHHHHHHHHHTTSHHHHHHHHHHHHHHHHHHHHHHHHT-HHHHHHHHHHHHHHHHHHHHHHHHHHTSSS---HHHHHHHHHHHHHHHHHHHHHHHHHHHH-TTS-EETTEE-PPPHHHHHHHHHHHH-

pLDDT: mean 76.82, std 10.43, range [47.0, 91.12]